Protein AF-A0A2K6G6T8-F1 (afdb_monomer)

InterPro domains:
  IPR008485 JNK1/MAPK8-associated membrane protein [PF05571] (9-82)
  IPR008485 JNK1/MAPK8-associated membrane protein [PF05571] (84-169)
  IPR008485 JNK1/MAPK8-associated membrane protein [PTHR12740] (2-83)

Structure (mmCIF, N/CA/C/O backbone):
data_AF-A0A2K6G6T8-F1
#
_entry.id   AF-A0A2K6G6T8-F1
#
loop_
_atom_site.group_PDB
_atom_site.id
_atom_site.type_symbol
_atom_site.label_atom_id
_atom_site.label_alt_id
_atom_site.label_comp_id
_atom_site.label_asym_id
_atom_site.label_entity_id
_atom_site.label_seq_id
_atom_site.pdbx_PDB_ins_code
_atom_site.Cartn_x
_atom_site.Cartn_y
_atom_site.Cartn_z
_atom_site.occupancy
_atom_site.B_iso_or_equiv
_atom_site.auth_seq_id
_atom_site.auth_comp_id
_atom_site.auth_asym_id
_atom_site.auth_atom_id
_atom_site.pdbx_PDB_model_num
ATOM 1 N N . MET A 1 1 ? 37.789 2.859 -40.539 1.00 33.66 1 MET A N 1
ATOM 2 C CA . MET A 1 1 ? 36.516 2.139 -40.333 1.00 33.66 1 MET A CA 1
ATOM 3 C C . MET A 1 1 ? 35.978 2.606 -38.992 1.00 33.66 1 MET A C 1
ATOM 5 O O . MET A 1 1 ? 36.552 2.241 -37.977 1.00 33.66 1 MET A O 1
ATOM 9 N N . ALA A 1 2 ? 35.021 3.536 -38.986 1.00 34.34 2 ALA A N 1
ATOM 10 C CA . ALA A 1 2 ? 34.430 4.033 -37.748 1.00 34.34 2 ALA A CA 1
ATOM 11 C C . ALA A 1 2 ? 33.420 2.991 -37.259 1.00 34.34 2 ALA A C 1
ATOM 13 O O . ALA A 1 2 ? 32.448 2.704 -37.953 1.00 34.34 2 ALA A O 1
ATOM 14 N N . VAL A 1 3 ? 33.701 2.372 -36.114 1.00 40.38 3 VAL A N 1
ATOM 15 C CA . VAL A 1 3 ? 32.717 1.564 -35.394 1.00 40.38 3 VAL A CA 1
ATOM 16 C C . VAL A 1 3 ? 31.776 2.562 -34.728 1.00 40.38 3 VAL A C 1
ATOM 18 O O . VAL A 1 3 ? 32.179 3.253 -33.796 1.00 40.38 3 VAL A O 1
ATOM 21 N N . ASP A 1 4 ? 30.563 2.693 -35.262 1.00 40.81 4 ASP A N 1
ATOM 22 C CA . ASP A 1 4 ? 29.497 3.489 -34.657 1.00 40.81 4 ASP A CA 1
ATOM 23 C C . ASP A 1 4 ? 29.054 2.789 -33.366 1.00 40.81 4 ASP A C 1
ATOM 25 O O . ASP A 1 4 ? 28.285 1.827 -33.376 1.00 40.81 4 ASP A O 1
ATOM 29 N N . ILE A 1 5 ? 29.626 3.208 -32.237 1.00 51.16 5 ILE A N 1
ATOM 30 C CA . ILE A 1 5 ? 29.167 2.794 -30.913 1.00 51.16 5 ILE A CA 1
ATOM 31 C C . ILE A 1 5 ? 27.858 3.549 -30.687 1.00 51.16 5 ILE A C 1
ATOM 33 O O . ILE A 1 5 ? 27.8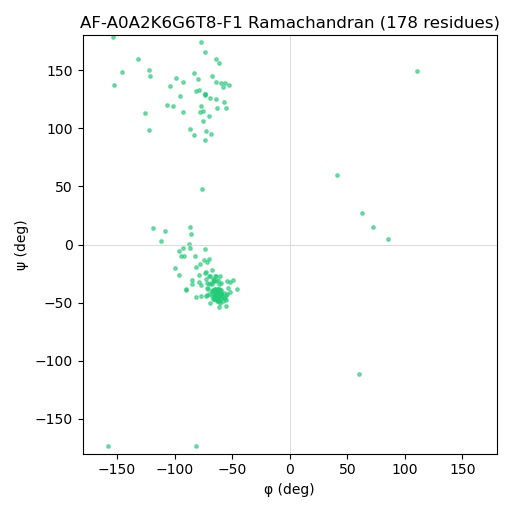75 4.670 -30.183 1.00 51.16 5 ILE A O 1
ATOM 37 N N . GLN A 1 6 ? 26.723 2.966 -31.086 1.00 56.84 6 GLN A N 1
ATOM 38 C CA . GLN A 1 6 ? 25.421 3.520 -30.720 1.00 56.84 6 GLN A CA 1
ATOM 39 C C . GLN A 1 6 ? 25.369 3.640 -29.189 1.00 56.84 6 GLN A C 1
ATOM 41 O O . GLN A 1 6 ? 25.455 2.615 -28.504 1.00 56.84 6 GLN A O 1
ATOM 46 N N . PRO A 1 7 ? 25.231 4.851 -28.621 1.00 61.88 7 PRO A N 1
ATOM 47 C CA . PRO A 1 7 ? 25.166 5.008 -27.180 1.00 61.88 7 PRO A CA 1
ATOM 48 C C . PRO A 1 7 ? 23.908 4.293 -26.681 1.00 61.88 7 PRO A C 1
ATOM 50 O O . PRO A 1 7 ? 22.784 4.617 -27.074 1.00 61.88 7 PRO A O 1
ATOM 53 N N . ALA A 1 8 ? 24.098 3.266 -25.852 1.00 69.50 8 ALA A N 1
ATOM 54 C CA . ALA A 1 8 ? 23.003 2.616 -25.150 1.00 69.50 8 ALA A CA 1
ATOM 55 C C . ALA A 1 8 ? 22.266 3.671 -24.310 1.00 69.50 8 ALA A C 1
ATOM 57 O O . ALA A 1 8 ? 22.908 4.495 -23.655 1.00 69.50 8 ALA A O 1
ATOM 58 N N . CYS A 1 9 ? 20.929 3.671 -24.336 1.00 79.19 9 CYS A N 1
ATOM 59 C CA . CYS A 1 9 ? 20.155 4.650 -23.576 1.00 79.19 9 CYS A CA 1
ATOM 60 C C . CYS A 1 9 ? 20.518 4.561 -22.085 1.00 79.19 9 CYS A C 1
ATOM 62 O O . CYS A 1 9 ? 20.407 3.499 -21.464 1.00 79.19 9 CYS A O 1
ATOM 64 N N . LEU A 1 10 ? 20.958 5.688 -21.524 1.00 78.56 10 LEU A N 1
ATOM 65 C CA . LEU A 1 10 ? 21.284 5.823 -20.108 1.00 78.56 10 LEU A CA 1
ATOM 66 C C . LEU A 1 10 ? 19.986 5.858 -19.294 1.00 78.56 10 LEU A C 1
ATOM 68 O O . LEU A 1 10 ? 19.072 6.628 -19.587 1.00 78.56 10 LEU A O 1
ATOM 72 N N . GLY A 1 11 ? 19.914 5.016 -18.264 1.00 72.38 11 GLY A N 1
ATOM 73 C CA . GLY A 1 11 ? 18.745 4.879 -17.395 1.00 72.38 11 GLY A CA 1
ATOM 74 C C . GLY A 1 11 ? 18.011 3.549 -17.567 1.00 72.38 11 GLY A C 1
ATOM 75 O O . GLY A 1 11 ? 18.005 2.935 -18.635 1.00 72.38 11 GLY A O 1
ATOM 76 N N . LEU A 1 12 ? 17.398 3.073 -16.482 1.00 70.50 12 LEU A N 1
ATOM 77 C CA . LEU A 1 12 ? 16.638 1.818 -16.486 1.00 70.50 12 LEU A CA 1
ATOM 78 C C . LEU A 1 12 ? 15.301 1.920 -1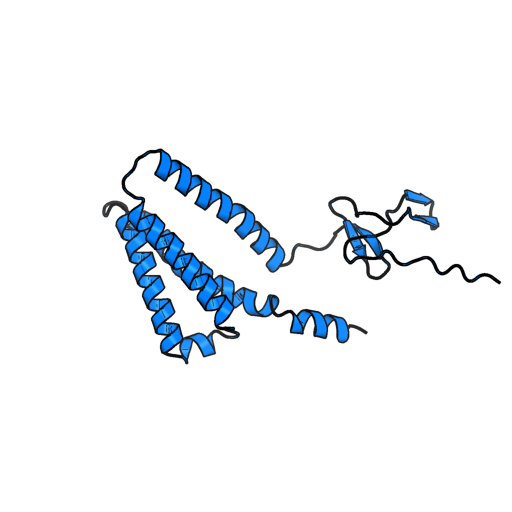7.229 1.00 70.50 12 LEU A C 1
ATOM 80 O O . LEU A 1 12 ? 14.822 0.905 -17.710 1.00 70.50 12 LEU A O 1
ATOM 84 N N . TYR A 1 13 ? 14.740 3.124 -17.361 1.00 77.19 13 TYR A N 1
ATOM 85 C CA . TYR A 1 13 ? 13.383 3.340 -17.882 1.00 77.19 13 TYR A CA 1
ATOM 86 C C . TYR A 1 13 ? 13.340 4.036 -19.252 1.00 77.19 13 TYR A C 1
ATOM 88 O O . TYR A 1 13 ? 12.260 4.330 -19.764 1.00 77.19 13 TYR A O 1
ATOM 96 N N . CYS A 1 14 ? 14.505 4.313 -19.842 1.00 85.44 14 CYS A N 1
ATOM 97 C CA . CYS A 1 14 ? 14.625 4.981 -21.134 1.00 85.44 14 CYS A CA 1
ATOM 98 C C . CYS A 1 14 ? 14.980 3.971 -22.225 1.00 85.44 14 CYS A C 1
ATOM 100 O O . CYS A 1 14 ? 15.862 3.129 -22.040 1.00 85.44 14 CYS A O 1
ATOM 102 N N . GLY A 1 15 ? 14.327 4.086 -23.376 1.00 89.56 15 GLY A N 1
ATOM 103 C CA . GLY A 1 15 ? 14.567 3.223 -24.522 1.00 89.56 15 GLY A CA 1
ATOM 104 C C . GLY A 1 15 ? 14.233 3.891 -25.845 1.00 89.56 15 GLY A C 1
ATOM 105 O O . GLY A 1 15 ? 13.798 5.040 -25.893 1.00 89.56 15 GLY A O 1
ATOM 106 N N . LYS A 1 16 ? 14.461 3.159 -26.931 1.00 90.31 16 LYS A N 1
ATOM 107 C CA . LYS A 1 16 ? 14.159 3.600 -28.292 1.00 90.31 16 LYS A CA 1
ATOM 108 C C . LYS A 1 16 ? 12.796 3.068 -28.717 1.00 90.31 16 LYS A C 1
ATOM 110 O O . LYS A 1 16 ? 12.536 1.865 -28.624 1.00 90.31 16 LYS A O 1
ATOM 115 N N . THR A 1 17 ? 11.933 3.959 -29.188 1.00 89.12 17 THR A N 1
ATOM 116 C CA . THR A 1 17 ? 10.604 3.614 -29.704 1.00 89.12 17 THR A CA 1
ATOM 117 C C . THR A 1 17 ? 10.686 3.157 -31.159 1.00 89.12 17 THR A C 1
ATOM 119 O O . THR A 1 17 ? 11.529 3.624 -31.924 1.00 89.12 17 THR A O 1
ATOM 122 N N . LEU A 1 18 ? 9.814 2.232 -31.558 1.00 86.88 18 LEU A N 1
ATOM 123 C CA . LEU A 1 18 ? 9.694 1.791 -32.947 1.00 86.88 18 LEU A CA 1
ATOM 124 C C . LEU A 1 18 ? 8.967 2.877 -33.763 1.00 86.88 18 LEU A C 1
ATOM 126 O O . LEU A 1 18 ? 7.795 3.147 -33.507 1.00 86.88 18 LEU A O 1
ATOM 130 N N . LEU A 1 19 ? 9.648 3.496 -34.732 1.00 84.94 19 LEU A N 1
ATOM 131 C CA . LEU A 1 19 ? 9.071 4.534 -35.598 1.00 84.94 19 LEU A CA 1
ATOM 132 C C . LEU A 1 19 ? 8.432 3.950 -36.858 1.00 84.94 19 LEU A C 1
ATOM 134 O O . LEU A 1 19 ? 7.391 4.426 -37.305 1.00 84.94 19 LEU A O 1
ATOM 138 N N . PHE A 1 20 ? 9.057 2.933 -37.450 1.00 82.31 20 PHE A N 1
ATOM 139 C CA . PHE A 1 20 ? 8.590 2.361 -38.707 1.00 82.31 20 PHE A CA 1
ATOM 140 C C . PHE A 1 20 ? 8.986 0.892 -38.827 1.00 82.31 20 PHE A C 1
ATOM 142 O O . PHE A 1 20 ? 10.120 0.522 -38.522 1.00 82.31 20 PHE A O 1
ATOM 149 N N . LYS A 1 21 ? 8.053 0.063 -39.303 1.00 85.00 21 LYS A N 1
ATOM 150 C CA . LYS A 1 21 ? 8.274 -1.354 -39.598 1.00 85.00 21 LYS A CA 1
ATOM 151 C C . LYS A 1 21 ? 7.866 -1.632 -41.035 1.00 85.00 21 LYS A C 1
ATOM 153 O O . LYS A 1 21 ? 6.684 -1.564 -41.361 1.00 85.00 21 LYS A O 1
ATOM 158 N N . ASN A 1 22 ? 8.837 -1.960 -41.880 1.00 86.06 22 ASN A N 1
ATOM 159 C CA . ASN A 1 22 ? 8.587 -2.386 -43.254 1.00 86.06 22 ASN A CA 1
ATOM 160 C C . ASN A 1 22 ? 9.179 -3.776 -43.471 1.00 86.06 22 ASN A C 1
ATOM 162 O O . ASN A 1 22 ? 10.387 -3.927 -43.655 1.00 86.06 22 ASN A O 1
ATOM 166 N N . GLY A 1 23 ? 8.327 -4.799 -43.382 1.00 81.88 23 GLY A N 1
ATOM 167 C CA . GLY A 1 23 ? 8.756 -6.196 -43.423 1.00 81.88 23 GLY A CA 1
ATOM 168 C C . GLY A 1 23 ? 9.716 -6.524 -42.275 1.00 81.88 23 GLY A C 1
ATOM 169 O O . GLY A 1 23 ? 9.304 -6.548 -41.114 1.00 81.88 23 GLY A O 1
ATOM 170 N N . SER A 1 24 ? 10.986 -6.773 -42.612 1.00 75.44 24 SER A N 1
ATOM 171 C CA . SER A 1 24 ? 12.075 -7.085 -41.674 1.00 75.44 24 SER A CA 1
ATOM 172 C C . SER A 1 24 ? 12.872 -5.866 -41.197 1.00 75.44 24 SER A C 1
ATOM 174 O O . SER A 1 24 ? 13.702 -6.006 -40.303 1.00 75.44 24 SER A O 1
ATOM 176 N N . THR A 1 25 ? 12.668 -4.687 -41.791 1.00 79.31 25 THR A N 1
ATOM 177 C CA . THR A 1 25 ? 13.423 -3.481 -41.429 1.00 79.31 25 THR A CA 1
ATOM 178 C C . THR A 1 25 ? 12.659 -2.696 -40.370 1.00 79.31 25 THR A C 1
ATOM 180 O O . THR A 1 25 ? 11.577 -2.166 -40.636 1.00 79.31 25 THR A O 1
ATOM 183 N N . GLU A 1 26 ? 13.234 -2.620 -39.172 1.00 82.69 26 GLU A N 1
ATOM 184 C CA . GLU A 1 26 ? 12.710 -1.862 -38.037 1.00 82.69 26 GLU A CA 1
ATOM 185 C C . GLU A 1 26 ? 13.559 -0.603 -37.823 1.00 82.69 26 GLU A C 1
ATOM 187 O O . GLU A 1 26 ? 14.769 -0.682 -37.608 1.00 82.69 26 GLU A O 1
ATOM 192 N N . ILE A 1 27 ? 12.927 0.569 -37.908 1.00 85.31 27 ILE A N 1
ATOM 193 C CA . ILE A 1 27 ? 13.570 1.863 -37.665 1.00 85.31 27 ILE A CA 1
ATOM 194 C C . ILE A 1 27 ? 13.182 2.324 -36.266 1.00 85.31 27 ILE A C 1
ATOM 196 O O . ILE A 1 27 ? 12.002 2.533 -35.970 1.00 85.31 27 ILE A O 1
ATOM 200 N N . TYR A 1 28 ? 14.192 2.491 -35.421 1.00 86.06 28 TYR A N 1
ATOM 201 C CA . TYR A 1 28 ? 14.057 2.941 -34.042 1.00 86.06 28 TYR A CA 1
ATOM 202 C C . TYR A 1 28 ? 14.367 4.435 -33.932 1.00 86.06 28 TYR A C 1
ATOM 204 O O . TYR A 1 28 ? 15.243 4.943 -34.630 1.00 86.06 28 TYR A O 1
ATOM 212 N N . GLY A 1 29 ? 13.639 5.129 -33.061 1.00 85.62 29 GLY A N 1
ATOM 213 C CA . GLY A 1 29 ? 13.843 6.543 -32.773 1.00 85.62 29 GLY A CA 1
ATOM 214 C C . GLY A 1 29 ? 14.974 6.815 -31.782 1.00 85.62 29 GLY A C 1
ATOM 215 O O . GLY A 1 29 ? 15.703 5.917 -31.352 1.00 85.62 29 GLY A O 1
ATOM 216 N N . GLU A 1 30 ? 15.081 8.084 -31.402 1.00 87.81 30 GLU A N 1
ATOM 217 C CA . GLU A 1 30 ? 15.993 8.556 -30.361 1.00 87.81 30 GLU A CA 1
ATOM 218 C C . GLU A 1 30 ? 15.647 7.970 -28.980 1.00 87.81 30 GLU A C 1
ATOM 220 O O . GLU A 1 30 ? 14.524 7.525 -28.726 1.00 87.81 30 GLU A O 1
ATOM 225 N N . CYS A 1 31 ? 16.623 7.978 -28.068 1.00 86.81 31 CYS A N 1
ATOM 226 C CA . CYS A 1 31 ? 16.406 7.551 -26.686 1.00 86.81 31 CYS A CA 1
ATOM 227 C C . CYS A 1 31 ? 15.402 8.475 -25.980 1.00 86.81 31 CYS A C 1
ATOM 229 O O . CYS A 1 31 ? 15.614 9.683 -25.885 1.00 86.81 31 CYS A O 1
ATOM 231 N N . GLY A 1 32 ? 14.344 7.895 -25.417 1.00 87.00 32 GLY A N 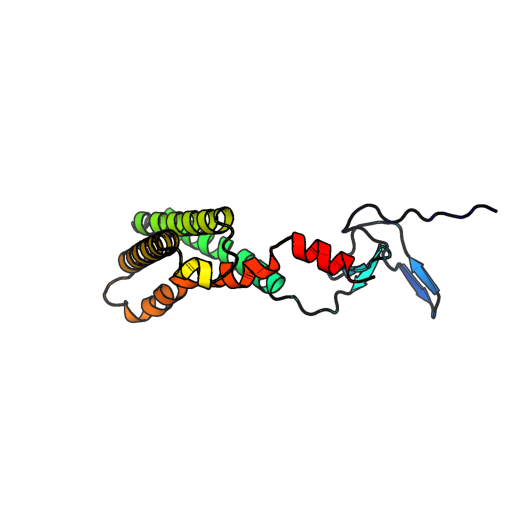1
ATOM 232 C CA . GLY A 1 32 ? 13.315 8.631 -24.692 1.00 87.00 32 GLY A CA 1
ATOM 233 C C . GLY A 1 32 ? 12.542 7.755 -23.712 1.00 87.00 32 GLY A C 1
ATOM 234 O O . GLY A 1 32 ? 12.877 6.594 -23.473 1.00 87.00 32 GLY A O 1
ATOM 235 N N . VAL A 1 33 ? 11.498 8.327 -23.116 1.00 88.38 33 VAL A N 1
ATOM 236 C CA . VAL A 1 33 ? 10.583 7.587 -22.239 1.00 88.38 33 VAL A CA 1
ATOM 237 C C . VAL A 1 33 ? 9.705 6.678 -23.102 1.00 88.38 33 VAL A C 1
ATOM 239 O O . VAL A 1 33 ? 9.093 7.148 -24.063 1.00 88.38 33 VAL A O 1
ATOM 242 N N . CYS A 1 34 ? 9.623 5.387 -22.764 1.00 87.94 34 CYS A N 1
ATOM 243 C CA . CYS A 1 34 ? 8.702 4.486 -23.455 1.00 87.94 34 CYS A CA 1
ATOM 244 C C . CYS A 1 34 ? 7.244 4.919 -23.205 1.00 87.94 34 CYS A C 1
ATOM 246 O O . CYS A 1 34 ? 6.895 5.303 -22.083 1.00 87.94 34 CYS A O 1
ATOM 248 N N . PRO A 1 35 ? 6.367 4.862 -24.223 1.00 88.75 35 PRO A N 1
ATOM 249 C CA . PRO A 1 35 ? 4.959 5.194 -24.049 1.00 88.75 35 PRO A CA 1
ATOM 250 C C . PRO A 1 35 ? 4.299 4.241 -23.045 1.00 88.75 35 PRO A C 1
ATOM 252 O O . PRO A 1 35 ? 4.750 3.112 -22.838 1.00 88.75 35 PRO A O 1
ATOM 255 N N . ARG A 1 36 ? 3.202 4.686 -22.418 1.00 85.94 36 ARG A N 1
ATOM 256 C CA . ARG A 1 36 ? 2.451 3.841 -21.477 1.00 85.94 36 ARG A CA 1
ATOM 257 C C . ARG A 1 36 ? 2.083 2.502 -22.123 1.00 85.94 36 ARG A C 1
ATOM 259 O O . ARG A 1 36 ? 1.641 2.465 -23.267 1.00 85.94 36 ARG A O 1
ATOM 266 N N . GLY A 1 37 ? 2.245 1.419 -21.362 1.00 84.75 37 GLY A N 1
ATOM 267 C CA . GLY A 1 37 ? 2.027 0.050 -21.843 1.00 84.75 37 GLY A CA 1
ATOM 268 C C . GLY A 1 37 ? 3.234 -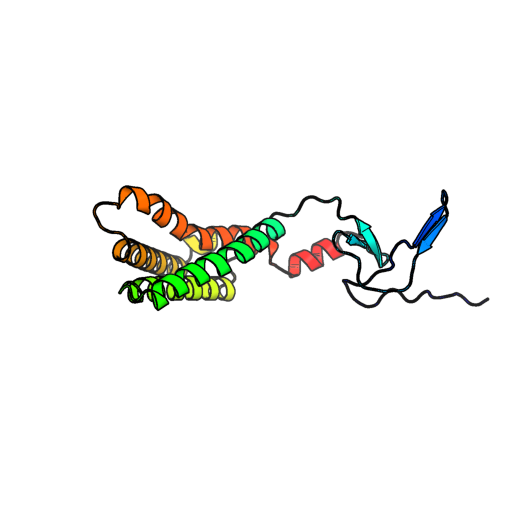0.573 -22.549 1.00 84.75 37 GLY A C 1
ATOM 269 O O . GLY A 1 37 ? 3.124 -1.690 -23.051 1.00 84.75 37 GLY A O 1
ATOM 270 N N . GLN A 1 38 ? 4.379 0.117 -22.585 1.00 88.44 38 GLN A N 1
ATOM 271 C CA . GLN A 1 38 ? 5.647 -0.427 -23.063 1.00 88.44 38 GLN A CA 1
ATOM 272 C C . GLN A 1 38 ? 6.735 -0.335 -21.990 1.00 88.44 38 GLN A C 1
ATOM 274 O O . GLN A 1 38 ? 6.752 0.590 -21.179 1.00 88.44 38 GLN A O 1
ATOM 279 N N . ARG A 1 39 ? 7.672 -1.283 -22.022 1.00 85.00 39 ARG A N 1
ATOM 280 C CA . ARG A 1 39 ? 8.862 -1.324 -21.163 1.00 85.00 39 ARG A CA 1
ATOM 281 C C . ARG A 1 39 ? 10.115 -1.595 -21.988 1.00 85.00 39 ARG A C 1
ATOM 283 O O . ARG A 1 39 ? 10.033 -2.103 -23.105 1.00 85.00 39 ARG A O 1
ATOM 290 N N . THR A 1 40 ? 11.278 -1.257 -21.443 1.00 87.31 40 THR A N 1
ATOM 291 C CA . THR A 1 40 ? 12.563 -1.457 -22.121 1.00 87.31 40 THR A CA 1
ATOM 292 C C . THR A 1 40 ? 13.048 -2.896 -21.978 1.00 87.31 40 THR A C 1
ATOM 294 O O . THR A 1 40 ? 13.102 -3.406 -20.862 1.00 87.31 40 THR A O 1
ATOM 297 N N . ASN A 1 41 ? 13.471 -3.524 -23.073 1.00 84.62 41 ASN A N 1
ATOM 298 C CA . ASN A 1 41 ? 14.212 -4.792 -23.029 1.00 84.62 41 ASN A CA 1
ATOM 299 C C . ASN A 1 41 ? 15.694 -4.558 -22.628 1.00 84.62 41 ASN A C 1
ATOM 301 O O . ASN A 1 41 ? 16.148 -3.412 -22.564 1.00 84.62 41 ASN A O 1
ATOM 305 N N . ALA A 1 42 ? 16.481 -5.620 -22.419 1.00 82.62 42 ALA A N 1
ATOM 306 C CA . ALA A 1 42 ? 17.921 -5.581 -22.136 1.00 82.62 42 ALA A CA 1
ATOM 307 C C . ALA A 1 42 ? 18.712 -4.740 -23.158 1.00 82.62 42 ALA A C 1
ATOM 309 O O . ALA A 1 42 ? 19.669 -4.056 -22.805 1.00 82.62 42 ALA A O 1
ATOM 310 N N . GLN A 1 43 ? 18.255 -4.713 -24.413 1.00 82.81 43 GLN A N 1
ATOM 311 C CA . GLN A 1 43 ? 18.837 -3.925 -25.507 1.00 82.81 43 GLN A CA 1
ATOM 312 C C . GLN A 1 43 ? 18.314 -2.474 -25.587 1.00 82.81 43 GLN A C 1
ATOM 314 O O . GLN A 1 43 ? 18.603 -1.769 -26.548 1.00 82.81 43 GLN A O 1
ATOM 319 N N . LYS A 1 44 ? 17.546 -2.006 -24.591 1.00 85.75 44 LYS A N 1
ATOM 320 C CA . LYS A 1 44 ? 16.965 -0.649 -24.520 1.00 85.75 44 LYS A CA 1
ATOM 321 C C . LYS A 1 44 ? 15.963 -0.310 -25.633 1.00 85.75 44 LYS A C 1
ATOM 323 O O . LYS A 1 44 ? 15.753 0.861 -25.934 1.00 85.75 44 LYS A O 1
ATOM 328 N N . TYR A 1 45 ? 15.290 -1.304 -26.206 1.00 88.38 45 TYR A N 1
ATOM 329 C CA . TYR A 1 45 ? 14.145 -1.096 -27.103 1.00 88.38 45 TYR A CA 1
ATOM 330 C C . TYR A 1 45 ? 12.828 -1.127 -26.325 1.00 88.38 45 TYR A C 1
ATOM 332 O O . TYR A 1 45 ? 12.675 -1.951 -25.421 1.00 88.38 45 TYR A O 1
ATOM 340 N N . CYS A 1 46 ? 11.886 -0.245 -26.665 1.00 88.69 46 CYS A N 1
ATOM 341 C CA . CYS A 1 46 ? 10.551 -0.246 -26.070 1.00 88.69 46 CYS A CA 1
ATOM 342 C C . CYS A 1 46 ? 9.695 -1.364 -26.684 1.00 88.69 46 CYS A C 1
ATOM 344 O O . CYS A 1 46 ? 9.436 -1.365 -27.886 1.00 88.69 46 CYS A O 1
ATOM 346 N N . GLN A 1 47 ? 9.236 -2.298 -25.853 1.00 88.31 47 GLN A N 1
ATOM 347 C CA . GLN A 1 47 ? 8.391 -3.426 -26.243 1.00 88.31 47 GLN A CA 1
ATOM 348 C C . GLN A 1 47 ? 7.066 -3.384 -25.463 1.00 88.31 47 GLN A C 1
ATOM 350 O O . GLN A 1 47 ? 7.077 -2.988 -24.293 1.00 88.31 47 GLN A O 1
ATOM 355 N N . PRO A 1 48 ? 5.924 -3.787 -26.059 1.00 88.19 48 PRO A N 1
ATOM 356 C CA . PRO A 1 48 ? 4.663 -3.917 -25.332 1.00 88.19 48 PRO A CA 1
ATOM 357 C C . PRO A 1 48 ? 4.781 -4.861 -24.133 1.00 88.19 48 PRO A C 1
ATOM 359 O O . PRO A 1 48 ? 5.381 -5.934 -24.220 1.00 88.19 48 PRO A O 1
ATOM 362 N N . CYS A 1 49 ? 4.162 -4.467 -23.022 1.00 84.81 49 CYS A N 1
ATOM 363 C CA . CYS A 1 49 ? 3.988 -5.329 -21.862 1.00 84.81 49 CYS A CA 1
ATOM 364 C C . CYS A 1 49 ? 2.927 -6.389 -22.187 1.00 84.81 49 CYS A C 1
ATOM 366 O O . CYS A 1 49 ? 1.732 -6.115 -22.124 1.00 84.81 49 CYS A O 1
ATOM 368 N N . THR A 1 50 ? 3.360 -7.588 -22.574 1.00 84.50 50 THR A N 1
ATOM 369 C CA . THR A 1 50 ? 2.479 -8.750 -22.798 1.00 84.50 50 THR A CA 1
ATOM 370 C C . THR A 1 50 ? 2.400 -9.675 -21.586 1.00 84.50 50 THR A C 1
ATOM 372 O O . THR A 1 50 ? 1.653 -10.649 -21.602 1.00 84.50 50 THR A O 1
ATOM 375 N N . GLU A 1 51 ? 3.192 -9.400 -20.554 1.00 80.38 51 GLU A N 1
ATOM 376 C CA . GLU A 1 51 ? 3.213 -10.178 -19.321 1.00 80.38 51 GLU A CA 1
ATOM 377 C C . GLU A 1 51 ? 2.045 -9.793 -18.416 1.00 80.38 51 GLU A C 1
ATOM 379 O O . GLU A 1 51 ? 1.653 -8.627 -18.326 1.00 80.38 51 GLU A O 1
ATOM 384 N N . SER A 1 52 ? 1.480 -10.795 -17.747 1.00 78.62 52 SER A N 1
ATOM 385 C CA . SER A 1 52 ? 0.513 -10.574 -16.679 1.00 78.62 52 SER A CA 1
ATOM 386 C C . SER A 1 52 ? 1.200 -9.909 -15.481 1.00 78.62 52 SER A C 1
ATOM 388 O O . SER A 1 52 ? 2.342 -10.269 -15.196 1.00 78.62 52 SER A O 1
ATOM 390 N N . PRO A 1 53 ? 0.517 -9.009 -14.748 1.00 78.94 53 PRO A N 1
ATOM 391 C CA . PRO A 1 53 ? 1.097 -8.372 -13.572 1.00 78.94 53 PRO A CA 1
ATOM 392 C C . PRO A 1 53 ? 1.485 -9.419 -12.532 1.00 78.94 53 PRO A C 1
ATOM 394 O O . PRO A 1 53 ? 0.728 -10.367 -12.284 1.00 78.94 53 PRO A O 1
ATOM 397 N N . GLU A 1 54 ? 2.643 -9.232 -11.913 1.00 78.12 54 GLU A N 1
ATOM 398 C CA . GLU A 1 54 ? 3.101 -10.109 -10.845 1.00 78.12 54 GLU A CA 1
ATOM 399 C C . GLU A 1 54 ? 2.300 -9.856 -9.559 1.00 78.12 54 GLU A C 1
ATOM 401 O O . GLU A 1 54 ? 1.598 -8.851 -9.413 1.00 78.12 54 GLU A O 1
ATOM 406 N N . LEU A 1 55 ? 2.395 -10.768 -8.584 1.00 75.38 55 LEU A N 1
ATOM 407 C CA . LEU A 1 55 ? 1.705 -10.626 -7.295 1.00 75.38 55 LEU A CA 1
ATOM 408 C C . LEU A 1 55 ? 2.023 -9.280 -6.619 1.00 75.38 55 LEU A C 1
ATOM 410 O O . LEU A 1 55 ? 1.137 -8.669 -6.022 1.00 75.38 55 LEU A O 1
ATOM 414 N N . TYR A 1 56 ? 3.270 -8.815 -6.738 1.00 69.94 56 TYR A N 1
ATOM 415 C CA . TYR A 1 56 ? 3.717 -7.531 -6.203 1.00 69.94 56 TYR A CA 1
ATOM 416 C C . TYR A 1 56 ? 3.017 -6.339 -6.873 1.00 69.94 56 TYR A C 1
ATOM 418 O O . TYR A 1 56 ? 2.582 -5.416 -6.184 1.00 69.94 56 TYR A O 1
ATOM 426 N N . ASP A 1 57 ? 2.840 -6.382 -8.195 1.00 72.75 57 ASP A N 1
ATOM 427 C CA . ASP A 1 57 ? 2.187 -5.313 -8.952 1.00 72.75 57 ASP A CA 1
ATOM 428 C C . ASP A 1 57 ? 0.714 -5.179 -8.565 1.00 72.75 57 ASP A C 1
ATOM 430 O O . ASP A 1 57 ? 0.232 -4.080 -8.283 1.00 72.75 57 ASP A O 1
ATOM 434 N N . TRP A 1 58 ? 0.004 -6.311 -8.498 1.00 79.06 58 TRP A N 1
ATOM 435 C CA . TRP A 1 58 ? -1.401 -6.377 -8.075 1.00 79.06 58 TRP A CA 1
ATOM 436 C C . TRP A 1 58 ? -1.623 -5.760 -6.712 1.00 79.06 58 TRP A C 1
ATOM 438 O O . TRP A 1 58 ? -2.581 -5.032 -6.446 1.00 79.06 58 TRP A O 1
ATOM 448 N N . LEU A 1 59 ? -0.704 -6.083 -5.836 1.00 74.88 59 LEU A N 1
ATOM 449 C CA . LEU A 1 59 ? -0.737 -5.672 -4.474 1.00 74.88 59 LEU A CA 1
ATOM 450 C C . LEU A 1 59 ? -0.414 -4.191 -4.288 1.00 74.88 59 LEU A C 1
ATOM 452 O O . LEU A 1 59 ? -1.083 -3.511 -3.512 1.00 74.88 59 LEU A O 1
ATOM 456 N N . TYR A 1 60 ? 0.612 -3.698 -4.979 1.00 73.38 60 TYR A N 1
ATOM 457 C CA . TYR A 1 60 ? 0.936 -2.281 -5.001 1.00 73.38 60 TYR A CA 1
ATOM 458 C C . TYR A 1 60 ? -0.266 -1.476 -5.505 1.00 73.38 60 TYR A C 1
ATOM 460 O O . TYR A 1 60 ? -0.631 -0.467 -4.900 1.00 73.38 60 TYR A O 1
ATOM 468 N N . LEU A 1 61 ? -0.944 -1.971 -6.547 1.00 76.88 61 LEU A N 1
ATOM 469 C CA . LEU A 1 61 ? -2.210 -1.415 -7.022 1.00 76.88 61 LEU A CA 1
ATOM 470 C C . LEU A 1 61 ? -3.275 -1.397 -5.920 1.00 76.88 61 LEU A C 1
ATOM 472 O O . LEU A 1 61 ? -3.928 -0.374 -5.711 1.00 76.88 61 LEU A O 1
ATOM 476 N N . GLY A 1 62 ? -3.423 -2.505 -5.190 1.00 78.81 62 GLY A N 1
ATOM 477 C CA . GLY A 1 62 ? -4.331 -2.606 -4.051 1.00 78.81 62 GLY A CA 1
ATOM 478 C C . GLY A 1 62 ? -4.027 -1.565 -2.973 1.00 78.81 62 GLY A C 1
ATOM 479 O O . GLY A 1 62 ? -4.919 -0.837 -2.549 1.00 78.81 62 GLY A O 1
ATOM 480 N N . PHE A 1 63 ? -2.764 -1.423 -2.574 1.00 77.38 63 PHE A N 1
ATOM 481 C CA . PHE A 1 63 ? -2.337 -0.424 -1.594 1.00 77.38 63 PHE A CA 1
ATOM 482 C C . PHE A 1 63 ? -2.598 1.011 -2.073 1.00 77.38 63 PHE A C 1
ATOM 484 O O . PHE A 1 63 ? -3.154 1.819 -1.328 1.00 77.38 63 PHE A O 1
ATOM 491 N N . MET A 1 64 ? -2.254 1.312 -3.328 1.00 71.31 64 MET A N 1
ATOM 492 C CA . MET A 1 64 ? -2.454 2.632 -3.931 1.00 71.31 64 MET A CA 1
ATOM 493 C C . MET A 1 64 ? -3.928 3.012 -4.065 1.00 71.31 64 MET A C 1
ATOM 495 O O . MET A 1 64 ? -4.245 4.197 -4.028 1.00 71.31 64 MET A O 1
ATOM 499 N N . ALA A 1 65 ? -4.835 2.040 -4.181 1.00 74.56 65 ALA A N 1
ATOM 500 C CA . ALA A 1 65 ? -6.273 2.287 -4.142 1.00 74.56 65 ALA A CA 1
ATOM 501 C C . ALA A 1 65 ? -6.795 2.428 -2.701 1.00 74.56 65 ALA A C 1
ATOM 503 O O . ALA A 1 65 ? -7.553 3.351 -2.396 1.00 74.56 65 ALA A O 1
ATOM 504 N N . MET A 1 66 ? -6.372 1.538 -1.800 1.00 72.81 66 MET A N 1
ATOM 505 C CA . MET A 1 66 ? -6.891 1.460 -0.432 1.00 72.81 66 MET A CA 1
ATOM 506 C C . MET A 1 66 ? -6.434 2.621 0.453 1.00 72.81 66 MET A C 1
ATOM 508 O O . MET A 1 66 ? -7.228 3.121 1.249 1.00 72.81 66 MET A O 1
ATOM 512 N N . LEU A 1 67 ? -5.191 3.090 0.317 1.00 75.38 67 LEU A N 1
ATOM 513 C CA . LEU A 1 67 ? -4.661 4.167 1.155 1.00 75.38 67 LEU A CA 1
ATOM 514 C C . LEU A 1 67 ? -5.425 5.491 0.963 1.00 75.38 67 LEU A C 1
ATOM 516 O O . LEU A 1 67 ? -5.865 6.060 1.966 1.00 75.38 67 LEU A O 1
ATOM 520 N N . PRO A 1 68 ? -5.677 5.972 -0.271 1.00 66.75 68 PRO A N 1
ATOM 521 C CA . PRO A 1 68 ? -6.517 7.142 -0.491 1.00 66.75 68 PRO A CA 1
ATOM 522 C C . PRO A 1 68 ? -7.955 6.943 -0.020 1.00 66.75 68 PRO A C 1
ATOM 524 O O . PRO A 1 68 ? -8.516 7.881 0.531 1.00 66.75 68 PRO A O 1
ATOM 527 N N . LEU A 1 69 ? -8.547 5.757 -0.199 1.00 69.50 69 LEU A N 1
ATOM 528 C CA . LEU A 1 69 ? -9.914 5.461 0.252 1.00 69.50 69 LEU A CA 1
ATOM 529 C C . LEU A 1 69 ? -10.048 5.578 1.776 1.00 69.50 69 LEU A C 1
ATOM 531 O O . LEU A 1 69 ? -10.936 6.273 2.265 1.00 69.50 69 LEU A O 1
ATOM 535 N N . VAL A 1 70 ? -9.129 4.958 2.519 1.00 72.19 70 VAL A N 1
ATOM 536 C CA . VAL A 1 70 ? -9.072 5.017 3.988 1.00 72.19 70 VAL A CA 1
ATOM 537 C C . VAL A 1 70 ? -8.827 6.451 4.462 1.00 72.19 70 VAL A C 1
ATOM 539 O O . VAL A 1 70 ? -9.487 6.937 5.379 1.00 72.19 70 VAL A O 1
ATOM 542 N N . LEU A 1 71 ? -7.928 7.172 3.791 1.00 69.62 71 LEU A N 1
ATOM 543 C CA . LEU A 1 71 ? -7.625 8.562 4.109 1.00 69.62 71 LEU A CA 1
ATOM 544 C C . LEU A 1 71 ? -8.805 9.507 3.813 1.00 69.62 71 LEU A C 1
ATOM 546 O O . LEU A 1 71 ? -9.095 10.399 4.606 1.00 69.62 71 LEU A O 1
ATOM 550 N N . HIS A 1 72 ? -9.516 9.314 2.702 1.00 67.81 72 HIS A N 1
ATOM 551 C CA . HIS A 1 72 ? -10.712 10.095 2.384 1.00 67.81 72 HIS A CA 1
ATOM 552 C C . HIS A 1 72 ? -11.827 9.814 3.383 1.00 67.81 72 HIS A C 1
ATOM 554 O O . HIS A 1 72 ? -12.442 10.756 3.874 1.00 67.81 72 HIS A O 1
ATOM 560 N N . TRP A 1 73 ? -12.055 8.544 3.728 1.00 67.38 73 TRP A N 1
ATOM 561 C CA . TRP A 1 73 ? -13.025 8.163 4.752 1.00 67.38 73 TRP A CA 1
ATOM 562 C C . TRP A 1 73 ? -12.724 8.853 6.088 1.00 67.38 73 TRP A C 1
ATOM 564 O O . TRP A 1 73 ? -13.608 9.476 6.676 1.00 67.38 73 TRP A O 1
ATOM 574 N N . PHE A 1 74 ? -11.454 8.846 6.507 1.00 65.00 74 PHE A N 1
ATOM 575 C CA . PHE A 1 74 ? -10.992 9.568 7.692 1.00 65.00 74 PHE A CA 1
ATOM 576 C C . PHE A 1 74 ? -11.323 11.053 7.650 1.00 65.00 74 PHE A C 1
ATOM 578 O O . PHE A 1 74 ? -11.916 11.581 8.590 1.00 65.00 74 PHE A O 1
ATOM 585 N N . PHE A 1 75 ? -10.936 11.737 6.572 1.00 67.81 75 PHE A N 1
ATOM 586 C CA . PHE A 1 75 ? -11.164 13.170 6.459 1.00 67.81 75 PHE A CA 1
ATOM 587 C C . PHE A 1 75 ? -12.657 13.494 6.431 1.00 67.81 75 PHE A C 1
ATOM 589 O O . PHE A 1 75 ? -13.082 14.433 7.098 1.00 67.81 75 PHE A O 1
ATOM 596 N N . ILE A 1 76 ? -13.468 12.698 5.734 1.00 67.31 76 ILE A N 1
ATOM 597 C CA . ILE A 1 76 ? -14.923 12.874 5.693 1.00 67.31 76 ILE A CA 1
ATOM 598 C C . ILE A 1 76 ? -15.517 12.767 7.100 1.00 67.31 76 ILE A C 1
ATOM 600 O O . ILE A 1 76 ? -16.306 13.621 7.496 1.00 67.31 76 ILE A O 1
ATOM 604 N N . GLU A 1 77 ? -15.125 11.770 7.889 1.00 65.50 77 GLU A N 1
ATOM 605 C CA . GLU A 1 77 ? -15.636 11.608 9.253 1.00 65.50 77 GLU A CA 1
ATOM 606 C C . GLU A 1 77 ? -15.116 12.676 10.223 1.00 65.50 77 GLU A C 1
ATOM 608 O O . GLU A 1 77 ? -15.891 13.180 11.044 1.00 65.50 77 GLU A O 1
ATOM 613 N N . TRP A 1 78 ? -13.844 13.067 10.091 1.00 63.34 78 TRP A N 1
ATOM 614 C CA . TRP A 1 78 ? -13.214 14.137 10.866 1.00 63.34 78 TRP A CA 1
ATOM 615 C C . TRP A 1 78 ? -13.914 15.481 10.643 1.00 63.34 78 TRP A C 1
ATOM 617 O O . TRP A 1 78 ? -14.317 16.145 11.600 1.00 63.34 78 TRP A O 1
ATOM 627 N N . TYR A 1 79 ? -14.126 15.859 9.379 1.00 68.31 79 TYR A N 1
ATOM 628 C CA . TYR A 1 79 ? -14.825 17.093 9.019 1.00 68.31 79 TYR A CA 1
ATOM 629 C C . TYR A 1 79 ? -16.338 17.015 9.266 1.00 68.31 79 TYR A C 1
ATOM 631 O O . TYR A 1 79 ? -16.966 18.042 9.509 1.00 68.31 79 TYR A O 1
ATOM 639 N N . SER A 1 80 ? -16.930 15.815 9.280 1.00 68.56 80 SER A N 1
ATOM 640 C CA . SER A 1 80 ? -18.344 15.607 9.621 1.00 68.56 80 SER A CA 1
ATOM 641 C C . SER A 1 80 ? -18.643 15.760 11.125 1.00 68.56 80 SER A C 1
ATOM 643 O O . SER A 1 80 ? -19.811 15.668 11.510 1.00 68.56 80 SER A O 1
ATOM 645 N N . GLY A 1 81 ? -17.639 15.979 11.985 1.00 59.41 81 GLY A N 1
ATOM 646 C CA . GLY A 1 81 ? -17.834 16.317 13.402 1.00 59.41 81 GLY A CA 1
ATOM 647 C C . GLY A 1 81 ? -18.320 15.165 14.293 1.00 59.41 81 GLY A C 1
ATOM 648 O O . GLY A 1 81 ? -18.778 15.399 15.414 1.00 59.41 81 GLY A O 1
ATOM 649 N N . LYS A 1 82 ? -18.234 13.911 13.829 1.00 62.34 82 LYS A N 1
ATOM 650 C CA . LYS A 1 82 ? -18.587 12.734 14.640 1.00 62.34 82 LYS A CA 1
ATOM 651 C C . LYS A 1 82 ? -17.439 12.398 15.603 1.00 62.34 82 LYS A C 1
ATOM 653 O O . LYS A 1 82 ? -16.284 12.310 15.198 1.00 62.34 82 LYS A O 1
ATOM 658 N N . LYS A 1 83 ? -17.736 12.160 16.889 1.00 61.12 83 LYS A N 1
ATOM 659 C CA . LYS A 1 83 ? -16.739 11.862 17.945 1.00 61.12 83 LYS A CA 1
ATOM 660 C C . LYS A 1 83 ? -16.185 10.422 17.900 1.00 61.12 83 LYS A C 1
ATOM 662 O O . LYS A 1 83 ? -16.099 9.768 18.932 1.00 61.12 83 LYS A O 1
ATOM 667 N N . TYR A 1 84 ? -15.779 9.942 16.725 1.00 61.22 84 TYR A N 1
ATOM 668 C CA . TYR A 1 84 ? -15.084 8.653 16.548 1.00 61.22 84 TYR A CA 1
ATOM 669 C C . TYR A 1 84 ? -13.592 8.827 16.203 1.00 61.22 84 TYR A C 1
ATOM 671 O O . TYR A 1 84 ? -12.907 7.872 15.858 1.00 61.22 84 TYR A O 1
ATOM 679 N N . ALA A 1 85 ? -13.056 10.045 16.339 1.00 64.00 85 ALA A N 1
ATOM 680 C CA . ALA A 1 85 ? -11.658 10.352 16.038 1.00 64.00 85 ALA A CA 1
ATOM 681 C C . ALA A 1 85 ? -10.654 9.557 16.890 1.00 64.00 85 ALA A C 1
ATOM 683 O O . ALA A 1 85 ? -9.629 9.115 16.383 1.00 64.00 85 ALA A O 1
ATOM 684 N N . PHE A 1 86 ? -10.944 9.355 18.178 1.00 63.94 86 PHE A N 1
ATOM 685 C CA . PHE A 1 86 ? -10.043 8.656 19.096 1.00 63.94 86 PHE A CA 1
ATOM 686 C C . PHE A 1 86 ? -9.774 7.197 18.688 1.00 63.94 86 PHE A C 1
ATOM 688 O O . PHE A 1 86 ? -8.606 6.854 18.505 1.00 63.94 86 PHE A O 1
ATOM 695 N N . PRO A 1 87 ? -10.791 6.340 18.473 1.00 67.19 87 PRO A N 1
ATOM 696 C CA . PRO A 1 87 ? -10.532 4.966 18.057 1.00 67.19 87 PRO A CA 1
ATOM 697 C C . PRO A 1 87 ? -9.904 4.875 16.666 1.00 67.19 87 PRO A C 1
ATOM 699 O O . PRO A 1 87 ? -9.054 4.018 16.444 1.00 67.19 87 PRO A O 1
ATOM 702 N N . TYR A 1 88 ? -10.211 5.807 15.761 1.00 69.00 88 TYR A N 1
ATOM 703 C CA . TYR A 1 88 ? -9.565 5.858 14.452 1.00 69.00 88 TYR A CA 1
ATOM 704 C C . TYR A 1 88 ? -8.071 6.218 14.533 1.00 69.00 88 TYR A C 1
ATOM 706 O O . TYR A 1 88 ? -7.241 5.570 13.899 1.00 69.00 88 TYR A O 1
ATOM 714 N N . ILE A 1 89 ? -7.698 7.211 15.348 1.00 71.06 89 ILE A N 1
ATOM 715 C CA . ILE A 1 89 ? -6.291 7.573 15.589 1.00 71.06 89 ILE A CA 1
ATOM 716 C C . ILE A 1 89 ? -5.527 6.381 16.176 1.00 71.06 89 ILE A C 1
ATOM 718 O O . ILE A 1 89 ? -4.415 6.091 15.737 1.00 71.06 89 ILE A O 1
ATOM 722 N N . ILE A 1 90 ? -6.135 5.658 17.121 1.00 73.31 90 ILE A N 1
ATOM 723 C CA . ILE A 1 90 ? -5.560 4.438 17.701 1.00 73.31 90 ILE A CA 1
ATOM 724 C C . ILE A 1 90 ? -5.364 3.354 16.631 1.00 73.31 90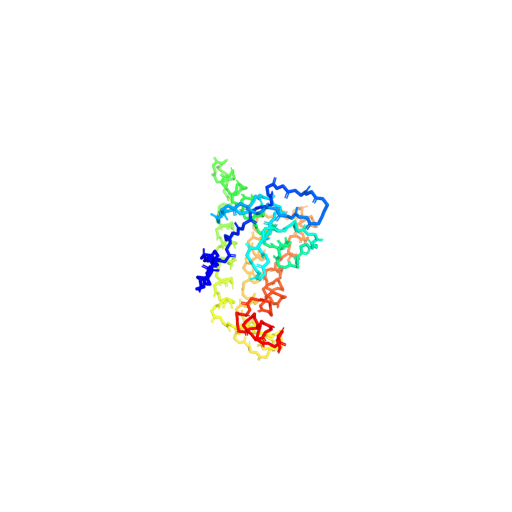 ILE A C 1
ATOM 726 O O . ILE A 1 90 ? -4.298 2.742 16.582 1.00 73.31 90 ILE A O 1
ATOM 730 N N . LEU A 1 91 ? -6.336 3.158 15.735 1.00 71.44 91 LEU A N 1
ATOM 731 C CA . LEU A 1 91 ? -6.218 2.210 14.624 1.00 71.44 91 LEU A CA 1
ATOM 732 C C . LEU A 1 91 ? -5.087 2.590 13.660 1.00 71.44 91 LEU A C 1
ATOM 734 O O . LEU A 1 91 ? -4.259 1.744 13.331 1.00 71.44 91 LEU A O 1
ATOM 738 N N . VAL A 1 92 ? -5.007 3.851 13.233 1.00 73.19 92 VAL A N 1
ATOM 739 C CA . VAL A 1 92 ? -3.964 4.305 12.299 1.00 73.19 92 VAL A CA 1
ATOM 740 C C . VAL A 1 92 ? -2.576 4.219 12.926 1.00 73.19 92 VAL A C 1
ATOM 742 O O . VAL A 1 92 ? -1.661 3.682 12.304 1.00 73.19 92 VAL A O 1
ATOM 745 N N . LEU A 1 93 ? -2.408 4.699 14.161 1.00 72.94 93 LEU A N 1
ATOM 746 C CA . LEU A 1 93 ? -1.125 4.625 14.866 1.00 72.94 93 LEU A CA 1
ATOM 747 C C . LEU A 1 93 ? -0.675 3.176 15.069 1.00 72.94 93 LEU A C 1
ATOM 749 O O . LEU A 1 93 ? 0.508 2.878 14.909 1.00 72.94 93 LEU A O 1
ATOM 753 N N . SER A 1 94 ? -1.612 2.275 15.366 1.00 74.62 94 SER A N 1
ATOM 754 C CA . SER A 1 94 ? -1.354 0.840 15.477 1.00 74.62 94 SER A CA 1
ATOM 755 C C . SER A 1 94 ? -0.880 0.243 14.141 1.00 74.62 94 SER A C 1
ATOM 757 O O . SER A 1 94 ? 0.150 -0.428 14.107 1.00 74.62 94 SER A O 1
ATOM 759 N N . LEU A 1 95 ? -1.530 0.559 13.012 1.00 73.94 95 LEU A N 1
ATOM 760 C CA . LEU A 1 95 ? -1.081 0.092 11.687 1.00 73.94 95 LEU A CA 1
ATOM 761 C C . LEU A 1 95 ? 0.317 0.597 11.334 1.00 73.94 95 LEU A C 1
ATOM 763 O O . LEU A 1 95 ? 1.153 -0.177 10.870 1.00 73.94 95 LEU A O 1
ATOM 767 N N . VAL A 1 96 ? 0.575 1.889 11.554 1.00 75.19 96 VAL A N 1
ATOM 768 C CA . VAL A 1 96 ? 1.872 2.505 11.248 1.00 75.19 96 VAL A CA 1
ATOM 769 C C . VAL A 1 96 ? 2.972 1.887 12.108 1.00 75.19 96 VAL A C 1
ATOM 771 O O . VAL A 1 96 ? 4.022 1.518 11.588 1.00 75.19 96 VAL A O 1
ATOM 774 N N . THR A 1 97 ? 2.724 1.712 13.406 1.00 74.75 97 THR A N 1
ATOM 775 C CA . THR A 1 97 ? 3.700 1.115 14.328 1.00 74.75 97 THR A CA 1
ATOM 776 C C . THR A 1 97 ? 3.988 -0.341 13.964 1.00 74.75 97 THR A C 1
ATOM 778 O O . THR A 1 97 ? 5.149 -0.748 13.965 1.00 74.75 97 THR A O 1
ATOM 781 N N . LEU A 1 98 ? 2.966 -1.112 13.575 1.00 74.81 98 LEU A N 1
ATOM 782 C CA . LEU A 1 98 ? 3.131 -2.486 13.104 1.00 74.81 98 LEU A CA 1
ATOM 783 C C . LEU A 1 98 ? 3.945 -2.552 11.803 1.00 74.81 98 LEU A C 1
ATOM 785 O O . LEU A 1 98 ? 4.854 -3.371 11.696 1.00 74.81 98 LEU A O 1
ATOM 789 N N . ALA A 1 99 ? 3.665 -1.675 10.836 1.00 71.19 99 ALA A N 1
ATOM 790 C CA . ALA A 1 99 ? 4.399 -1.613 9.574 1.00 71.19 99 ALA A CA 1
ATOM 791 C C . ALA A 1 99 ? 5.881 -1.267 9.786 1.00 71.19 99 ALA A C 1
ATOM 793 O O . ALA A 1 99 ? 6.752 -1.974 9.281 1.00 71.19 99 ALA A O 1
ATOM 794 N N . VAL A 1 100 ? 6.167 -0.237 10.592 1.00 73.81 100 VAL A N 1
ATOM 795 C CA . VAL A 1 100 ? 7.538 0.178 10.936 1.00 73.81 100 VAL A CA 1
ATOM 796 C C . VAL A 1 100 ? 8.269 -0.919 11.711 1.00 73.81 100 VAL A C 1
ATOM 798 O O . VAL A 1 100 ? 9.444 -1.190 11.461 1.00 73.81 100 VAL A O 1
ATOM 801 N N . TYR A 1 101 ? 7.582 -1.588 12.641 1.00 75.56 101 TYR A N 1
ATOM 802 C CA . TYR A 1 101 ? 8.160 -2.693 13.399 1.00 75.56 101 TYR A CA 1
ATOM 803 C C . TYR A 1 101 ? 8.542 -3.864 12.495 1.00 75.56 101 TYR A C 1
ATOM 805 O O . TYR A 1 101 ? 9.643 -4.396 12.630 1.00 75.56 101 TYR A O 1
ATOM 813 N N . MET A 1 102 ? 7.659 -4.255 11.571 1.00 69.88 102 MET A N 1
ATOM 814 C CA . MET A 1 102 ? 7.930 -5.338 10.628 1.00 69.88 102 MET A CA 1
ATOM 815 C C . MET A 1 102 ? 9.070 -4.967 9.678 1.00 69.88 102 MET A C 1
ATOM 817 O O . MET A 1 102 ? 9.993 -5.763 9.533 1.00 69.88 102 MET A O 1
ATOM 821 N N . SER A 1 103 ? 9.090 -3.742 9.136 1.00 69.31 103 SER A N 1
ATOM 822 C CA . SER A 1 103 ? 10.182 -3.288 8.264 1.00 69.31 103 SER A CA 1
ATOM 823 C C . SER A 1 103 ? 11.538 -3.242 8.969 1.00 69.31 103 SER A C 1
ATOM 825 O O . SER A 1 103 ? 12.543 -3.584 8.364 1.00 69.31 103 SER A O 1
ATOM 827 N N . ALA A 1 104 ? 11.579 -2.838 10.243 1.00 71.00 104 ALA A N 1
ATOM 828 C CA . ALA A 1 104 ? 12.824 -2.753 11.009 1.00 71.00 104 ALA A CA 1
ATOM 829 C C . ALA A 1 104 ? 13.281 -4.103 11.588 1.00 71.00 104 ALA A C 1
ATOM 831 O O . ALA A 1 104 ? 14.434 -4.245 11.985 1.00 71.00 104 ALA A O 1
ATOM 832 N N . SER A 1 105 ? 12.377 -5.081 11.697 1.00 66.31 105 SER A N 1
ATOM 833 C CA . SER A 1 105 ? 12.658 -6.370 12.338 1.00 66.31 105 SER A CA 1
ATOM 834 C C . SER A 1 105 ? 13.126 -7.459 11.370 1.00 66.31 105 SER A C 1
ATOM 836 O O . SER A 1 105 ? 13.414 -8.552 11.860 1.00 66.31 105 SER A O 1
ATOM 838 N N . GLU A 1 106 ? 13.182 -7.188 10.058 1.00 64.62 106 GLU A N 1
ATOM 839 C CA . GLU A 1 106 ? 13.619 -8.128 9.004 1.00 64.62 106 GLU A CA 1
ATOM 840 C C . GLU A 1 106 ? 13.067 -9.545 9.250 1.00 64.62 106 GLU A C 1
ATOM 842 O O . GLU A 1 106 ? 13.786 -10.501 9.539 1.00 64.62 106 GLU A O 1
ATOM 847 N N . ILE A 1 107 ? 11.737 -9.668 9.294 1.00 64.38 107 ILE A N 1
ATOM 848 C CA . ILE A 1 107 ? 11.086 -10.947 9.601 1.00 64.38 107 ILE A CA 1
ATOM 849 C C . ILE A 1 107 ? 11.024 -1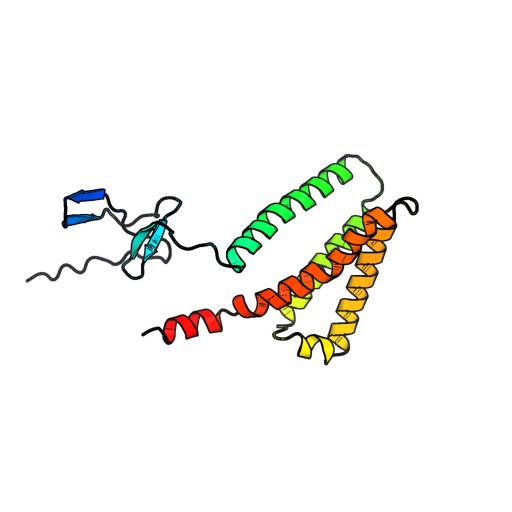1.768 8.312 1.00 64.38 107 ILE A C 1
ATOM 851 O O . ILE A 1 107 ? 10.081 -11.645 7.537 1.00 64.38 107 ILE A O 1
ATOM 855 N N . GLU A 1 108 ? 12.021 -12.623 8.105 1.00 61.84 108 GLU A N 1
ATOM 856 C CA . GLU A 1 108 ? 12.131 -13.452 6.896 1.00 61.84 108 GLU A CA 1
ATOM 857 C C . GLU A 1 108 ? 11.108 -14.603 6.857 1.00 61.84 108 GLU A C 1
ATOM 859 O O . GLU A 1 108 ? 10.704 -15.044 5.784 1.00 61.84 108 GLU A O 1
ATOM 864 N N . ASN A 1 109 ? 10.681 -15.126 8.020 1.00 64.56 109 ASN A N 1
ATOM 865 C CA . ASN A 1 109 ? 9.894 -16.362 8.100 1.00 64.56 109 ASN A CA 1
ATOM 866 C C . ASN A 1 109 ? 8.849 -16.385 9.230 1.00 64.56 109 ASN A C 1
ATOM 868 O O . ASN A 1 109 ? 9.071 -15.896 10.338 1.00 64.56 109 ASN A O 1
ATOM 872 N N . CYS A 1 110 ? 7.734 -17.089 8.983 1.00 64.88 110 CYS A N 1
ATOM 873 C CA . CYS A 1 110 ? 6.630 -17.271 9.940 1.00 64.88 110 CYS A CA 1
ATOM 874 C C . CYS A 1 110 ? 7.079 -18.016 11.210 1.00 64.88 110 CYS A C 1
ATOM 876 O O . CYS A 1 110 ? 6.579 -17.787 12.310 1.00 64.88 110 CYS A O 1
ATOM 878 N N . TYR A 1 111 ? 8.074 -18.893 11.059 1.00 65.31 111 TYR A N 1
ATOM 879 C CA . TYR A 1 111 ? 8.660 -19.643 12.163 1.00 65.31 111 TYR A CA 1
ATOM 880 C C . TYR A 1 111 ? 9.431 -18.733 13.132 1.00 65.31 111 TYR A C 1
ATOM 882 O O . TYR A 1 111 ? 9.287 -18.870 14.343 1.00 65.31 111 TYR A O 1
ATOM 890 N N . ASP A 1 112 ? 10.172 -17.739 12.631 1.00 65.44 112 ASP A N 1
ATOM 891 C CA . ASP A 1 112 ? 10.901 -16.785 13.482 1.00 65.44 112 ASP A CA 1
ATOM 892 C C . ASP A 1 112 ? 9.940 -15.831 14.223 1.00 65.44 112 ASP A C 1
ATOM 894 O O . ASP A 1 112 ? 10.209 -15.404 15.351 1.00 65.44 112 ASP A O 1
ATOM 898 N N . LEU A 1 113 ? 8.759 -15.586 13.641 1.00 66.62 113 LEU A N 1
ATOM 899 C CA . LEU A 1 113 ? 7.652 -14.877 14.287 1.00 66.62 113 LEU A CA 1
ATOM 900 C C . LEU A 1 113 ? 7.078 -15.655 15.487 1.00 66.62 113 LEU A C 1
ATOM 902 O O . LEU A 1 113 ? 6.840 -15.067 16.543 1.00 66.62 113 LEU A O 1
ATOM 906 N N . LEU A 1 114 ? 6.878 -16.970 15.336 1.00 66.94 114 LEU A N 1
ATOM 907 C CA . LEU A 1 114 ? 6.301 -17.846 16.366 1.00 66.94 114 LEU A CA 1
ATOM 908 C C . LEU A 1 114 ? 7.306 -18.237 17.460 1.00 66.94 114 LEU A C 1
ATOM 910 O O . LEU A 1 114 ? 6.929 -18.386 18.622 1.00 66.94 114 LEU A O 1
ATOM 914 N N . VAL A 1 115 ? 8.589 -18.373 17.119 1.00 68.12 115 VAL A N 1
ATOM 915 C CA . VAL A 1 115 ? 9.644 -18.778 18.063 1.00 68.12 115 VAL A CA 1
ATOM 916 C C . VAL A 1 115 ? 10.059 -17.627 18.983 1.00 68.12 115 VAL A C 1
ATOM 918 O O . VAL A 1 115 ? 10.342 -17.836 20.169 1.00 68.12 115 VAL A O 1
ATOM 921 N N . ARG A 1 116 ? 10.069 -16.381 18.491 1.00 73.19 116 ARG A N 1
ATOM 922 C CA . ARG A 1 116 ? 10.463 -15.222 19.303 1.00 73.19 116 ARG A CA 1
ATOM 923 C C . ARG A 1 116 ? 9.281 -14.655 20.086 1.00 73.19 116 ARG A C 1
ATOM 925 O O . ARG A 1 116 ? 8.556 -13.788 19.606 1.00 73.19 116 ARG A O 1
ATOM 932 N N . LYS A 1 117 ? 9.190 -15.022 21.370 1.00 73.81 117 LYS A N 1
ATOM 933 C CA . LYS A 1 117 ? 8.164 -14.530 22.320 1.00 73.81 117 LYS A CA 1
ATOM 934 C C . LYS A 1 117 ? 7.944 -13.008 22.280 1.00 73.81 117 LYS A C 1
ATOM 936 O O . LYS A 1 117 ? 6.810 -12.558 22.356 1.00 73.81 117 LYS A O 1
ATOM 941 N N . LYS A 1 118 ? 9.007 -12.207 22.115 1.00 73.12 118 LYS A N 1
ATOM 942 C CA . LYS A 1 118 ? 8.908 -10.736 22.024 1.00 73.12 118 LYS A CA 1
ATOM 943 C C . LYS A 1 118 ? 8.135 -10.258 20.785 1.00 73.12 118 LYS A C 1
ATOM 945 O O 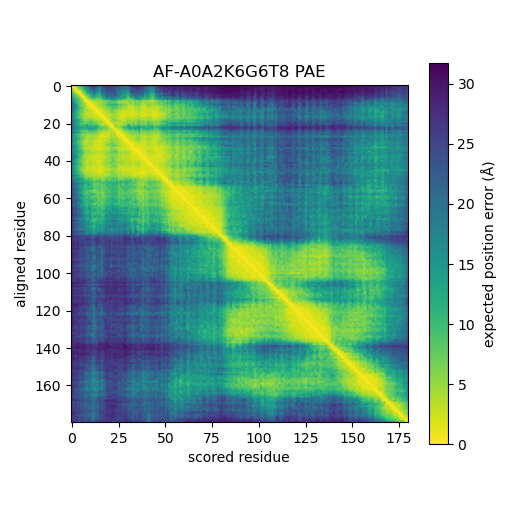. LYS A 1 118 ? 7.368 -9.311 20.901 1.00 73.12 118 LYS A O 1
ATOM 950 N N . ARG A 1 119 ? 8.309 -10.916 19.630 1.00 71.56 119 ARG A N 1
ATOM 951 C CA . ARG A 1 119 ? 7.623 -10.574 18.367 1.00 71.56 119 ARG A CA 1
ATOM 952 C C . ARG A 1 119 ? 6.135 -10.909 18.457 1.00 71.56 119 ARG A C 1
ATOM 954 O O . ARG A 1 119 ? 5.296 -10.087 18.108 1.00 71.56 119 ARG A O 1
ATOM 961 N N . LEU A 1 120 ? 5.823 -12.066 19.038 1.00 75.62 120 LEU A N 1
ATOM 962 C CA . LEU A 1 120 ? 4.454 -12.520 19.282 1.00 75.62 120 LEU A CA 1
ATOM 963 C C . LEU A 1 120 ? 3.704 -11.589 20.251 1.00 75.62 120 LEU A C 1
ATOM 965 O O . LEU A 1 120 ? 2.556 -11.245 19.992 1.00 75.62 120 LEU A O 1
ATOM 969 N N . ILE A 1 121 ? 4.361 -11.105 21.313 1.00 78.88 121 ILE A N 1
ATOM 970 C CA . ILE A 1 121 ? 3.767 -10.135 22.253 1.00 78.88 121 ILE A CA 1
ATOM 971 C C . ILE A 1 121 ? 3.406 -8.818 21.552 1.00 78.88 121 ILE A C 1
ATOM 973 O O . ILE A 1 121 ? 2.319 -8.295 21.783 1.00 78.88 121 ILE A O 1
ATOM 977 N N . VAL A 1 122 ? 4.287 -8.293 20.694 1.00 77.69 122 VAL A N 1
ATOM 978 C CA . VAL A 1 122 ? 4.038 -7.043 19.949 1.00 77.69 122 VAL A CA 1
ATOM 979 C C . VAL A 1 122 ? 2.892 -7.208 18.948 1.00 77.69 122 VAL A C 1
ATOM 981 O O . VAL A 1 122 ? 2.067 -6.310 18.802 1.00 77.69 122 VAL A O 1
ATOM 984 N N . LEU A 1 123 ? 2.804 -8.361 18.285 1.00 75.62 123 LEU A N 1
ATOM 985 C CA . LEU A 1 123 ? 1.709 -8.670 17.365 1.00 75.62 123 LEU A CA 1
ATOM 986 C C . LEU A 1 123 ? 0.375 -8.811 18.094 1.00 75.62 123 LEU A C 1
ATOM 988 O O . LEU A 1 123 ? -0.619 -8.211 17.695 1.00 75.62 123 LEU A O 1
ATOM 992 N N . PHE A 1 124 ? 0.367 -9.559 19.195 1.00 80.38 124 PHE A N 1
ATOM 993 C CA . PHE A 1 124 ? -0.832 -9.776 19.991 1.00 80.38 124 PHE A CA 1
ATOM 994 C C . PHE A 1 124 ? -1.332 -8.473 20.627 1.00 80.38 124 PHE A C 1
ATOM 996 O O . PHE A 1 124 ? -2.535 -8.222 20.641 1.00 80.38 124 PHE A O 1
ATOM 1003 N N . SER A 1 125 ? -0.429 -7.600 21.090 1.00 77.00 125 SER A N 1
ATOM 1004 C CA . SER A 1 125 ? -0.813 -6.290 21.624 1.00 77.00 125 SER A CA 1
ATOM 1005 C C . SER A 1 125 ? -1.438 -5.390 20.557 1.00 77.00 125 SER A C 1
ATOM 1007 O O . SER A 1 125 ? -2.456 -4.754 20.827 1.00 77.00 125 SER A O 1
ATOM 1009 N N . HIS A 1 126 ? -0.901 -5.389 19.333 1.00 73.19 126 HIS A N 1
ATOM 1010 C CA . HIS A 1 126 ? -1.493 -4.658 18.211 1.00 73.19 126 HIS A CA 1
ATOM 1011 C C . HIS A 1 126 ? -2.841 -5.243 17.794 1.00 73.19 126 HIS A C 1
ATOM 1013 O O . HIS A 1 126 ? -3.762 -4.486 17.512 1.00 73.19 126 HIS A O 1
ATOM 1019 N N . TRP A 1 127 ? -3.002 -6.568 17.800 1.00 77.31 127 TRP A N 1
ATOM 1020 C CA . TRP A 1 127 ? -4.285 -7.209 17.500 1.00 77.31 127 TRP A CA 1
ATOM 1021 C C . TRP A 1 127 ? -5.367 -6.850 18.515 1.00 77.31 127 TRP A C 1
ATOM 1023 O O . TRP A 1 127 ? -6.488 -6.540 18.120 1.00 77.31 127 TRP A O 1
ATOM 1033 N N . LEU A 1 128 ? -5.033 -6.821 19.807 1.00 78.12 128 LEU A N 1
ATOM 1034 C CA . LEU A 1 128 ? -5.959 -6.381 20.850 1.00 78.12 128 LEU A CA 1
ATOM 1035 C C . LEU A 1 128 ? -6.303 -4.893 20.726 1.00 78.12 128 LEU A C 1
ATOM 1037 O O . LEU A 1 128 ? -7.465 -4.522 20.875 1.00 78.12 128 LEU A O 1
ATOM 1041 N N . LEU A 1 129 ? -5.317 -4.048 20.417 1.00 72.81 129 LEU A N 1
ATOM 1042 C CA . LEU A 1 129 ? -5.527 -2.614 20.215 1.00 72.81 129 LEU A CA 1
ATOM 1043 C C . LEU A 1 129 ? -6.392 -2.339 18.974 1.00 72.81 129 LEU A C 1
ATOM 1045 O O . LEU A 1 129 ? -7.287 -1.495 19.014 1.00 72.81 129 LEU A O 1
ATOM 1049 N N . HIS A 1 130 ? -6.183 -3.105 17.901 1.00 72.56 130 HIS A N 1
ATOM 1050 C CA . HIS A 1 130 ? -7.013 -3.082 16.702 1.00 72.56 130 HIS A CA 1
ATOM 1051 C C . HIS A 1 130 ? -8.441 -3.542 16.971 1.00 72.56 130 HIS A C 1
ATOM 1053 O O . HIS A 1 130 ? -9.384 -2.860 16.577 1.00 72.56 130 HIS A O 1
ATOM 1059 N N . ALA A 1 131 ? -8.608 -4.660 17.676 1.00 73.62 131 ALA A N 1
ATOM 1060 C CA . ALA A 1 131 ? -9.921 -5.151 18.065 1.00 73.62 131 ALA A CA 1
ATOM 1061 C C . ALA A 1 131 ? -10.656 -4.126 18.939 1.00 73.62 131 ALA A C 1
ATOM 1063 O O . ALA A 1 131 ? -11.823 -3.842 18.692 1.00 73.62 131 ALA A O 1
ATOM 1064 N N . TYR A 1 132 ? -9.967 -3.497 19.895 1.00 76.94 132 TYR A N 1
ATOM 1065 C CA . TYR A 1 132 ? -10.523 -2.418 20.712 1.00 76.94 132 TYR A CA 1
ATOM 1066 C C . TYR A 1 132 ? -10.948 -1.204 19.870 1.00 76.94 132 TYR A C 1
ATOM 1068 O O . TYR A 1 132 ? -12.041 -0.671 20.068 1.00 76.94 132 TYR A O 1
ATOM 1076 N N . GLY A 1 133 ? -10.126 -0.781 18.905 1.00 71.94 133 GLY A N 1
ATOM 1077 C CA . GLY A 1 133 ? -10.449 0.312 17.983 1.00 71.94 133 GLY A CA 1
ATOM 1078 C C . GLY A 1 133 ? -11.670 0.019 17.104 1.00 71.94 133 GLY A C 1
ATOM 1079 O O . GLY A 1 133 ? -12.509 0.891 16.914 1.00 71.94 133 GLY A O 1
ATOM 1080 N N . ILE A 1 134 ? -11.817 -1.219 16.626 1.00 71.50 134 ILE A N 1
ATOM 1081 C CA . ILE A 1 134 ? -12.989 -1.650 15.849 1.00 71.50 134 ILE A CA 1
ATOM 1082 C C . ILE A 1 134 ? -14.227 -1.704 16.749 1.00 71.50 134 ILE A C 1
ATOM 1084 O O . ILE A 1 134 ? -15.224 -1.064 16.444 1.00 71.50 134 ILE A O 1
ATOM 1088 N N . ILE A 1 135 ? -14.145 -2.367 17.906 1.00 72.94 135 ILE A N 1
ATOM 1089 C CA . ILE A 1 135 ? -15.262 -2.505 18.859 1.00 72.94 135 ILE A CA 1
ATOM 1090 C C . ILE A 1 135 ? -15.757 -1.144 19.366 1.00 72.94 135 ILE A C 1
ATOM 1092 O O . ILE A 1 135 ? -16.942 -0.974 19.623 1.00 72.94 135 ILE A O 1
ATOM 1096 N N . SER A 1 136 ? -14.871 -0.160 19.508 1.00 70.69 136 SER A N 1
ATOM 1097 C CA . SER A 1 136 ? -15.246 1.194 19.939 1.00 70.69 136 SER A CA 1
ATOM 1098 C C . SER A 1 136 ? -15.881 2.050 18.833 1.00 70.69 136 SER A C 1
ATOM 1100 O O . SER A 1 136 ? -16.536 3.045 19.147 1.00 70.69 136 SER A O 1
ATOM 1102 N N . ILE A 1 137 ? -15.727 1.668 17.561 1.00 68.44 137 ILE A N 1
ATOM 1103 C CA . ILE A 1 137 ? -16.431 2.263 16.410 1.00 68.44 137 ILE A CA 1
ATOM 1104 C C . ILE A 1 137 ? -17.750 1.518 16.148 1.00 68.44 137 ILE A C 1
ATOM 1106 O O . ILE A 1 137 ? -18.771 2.139 15.841 1.00 68.44 137 ILE A O 1
ATOM 1110 N N . SER A 1 138 ? -17.742 0.197 16.313 1.00 66.38 138 SER A N 1
ATOM 1111 C CA . SER A 1 138 ? -18.887 -0.691 16.147 1.00 66.38 138 SER A CA 1
ATOM 1112 C C . SER A 1 138 ? -19.929 -0.488 17.242 1.00 66.38 138 SER A C 1
ATOM 1114 O O . SER A 1 138 ? -19.661 -0.587 18.437 1.00 66.38 138 SER A O 1
ATOM 1116 N N . ARG A 1 139 ? -21.179 -0.238 16.845 1.00 65.44 139 ARG A N 1
ATOM 1117 C CA . ARG A 1 139 ? -22.307 -0.255 17.785 1.00 65.44 139 ARG A CA 1
ATOM 1118 C C . ARG A 1 139 ? -22.594 -1.722 18.127 1.00 65.44 139 ARG A C 1
ATOM 1120 O O . ARG A 1 139 ? -22.742 -2.521 17.208 1.00 65.44 139 ARG A O 1
ATOM 1127 N N . VAL A 1 140 ? -22.686 -2.069 19.415 1.00 57.75 140 VAL A N 1
ATOM 1128 C CA . VAL A 1 140 ? -22.833 -3.459 19.916 1.00 57.75 140 VAL A CA 1
ATOM 1129 C C . VAL A 1 140 ? -23.950 -4.244 19.205 1.00 57.75 140 VAL A C 1
ATOM 1131 O O . VAL A 1 140 ? -23.804 -5.439 18.972 1.00 57.75 140 VAL A O 1
ATOM 1134 N N . ASP A 1 141 ? -25.004 -3.562 18.749 1.00 59.59 141 ASP A N 1
ATOM 1135 C CA . ASP A 1 141 ? -26.138 -4.157 18.025 1.00 59.59 141 ASP A CA 1
ATOM 1136 C C . ASP A 1 141 ? -25.814 -4.649 16.594 1.00 59.59 141 ASP A C 1
ATOM 1138 O O . ASP A 1 141 ? -26.624 -5.346 15.989 1.00 59.59 141 ASP A O 1
ATOM 1142 N N . LYS A 1 142 ? -24.656 -4.283 16.022 1.00 62.78 142 LYS A N 1
ATOM 1143 C CA . LYS A 1 142 ? -24.218 -4.655 14.659 1.00 62.78 142 LYS A CA 1
ATOM 1144 C C . LYS A 1 142 ? -22.926 -5.478 14.623 1.00 62.78 142 LYS A C 1
ATOM 1146 O O . LYS A 1 142 ? -22.348 -5.659 13.555 1.00 62.78 142 LYS A O 1
ATOM 1151 N N . LEU A 1 143 ? -22.499 -6.020 15.764 1.00 63.78 143 LEU A N 1
ATOM 1152 C CA . LEU A 1 143 ? -21.223 -6.727 15.911 1.00 63.78 143 LEU A CA 1
ATOM 1153 C C . LEU A 1 143 ? -21.028 -7.883 14.907 1.00 63.78 143 LEU A C 1
ATOM 1155 O O . LEU A 1 143 ? -19.906 -8.112 14.464 1.00 63.78 143 LEU A O 1
ATOM 1159 N N . GLU A 1 144 ? -22.099 -8.565 14.485 1.00 62.69 144 GLU A N 1
ATOM 1160 C CA . GLU A 1 144 ? -22.011 -9.620 13.460 1.00 62.69 144 GLU A CA 1
ATOM 1161 C C . GLU A 1 144 ? -21.617 -9.095 12.068 1.00 62.69 144 GLU A C 1
ATOM 1163 O O . GLU A 1 144 ? -20.955 -9.805 11.313 1.00 62.69 144 GLU A O 1
ATOM 1168 N N . GLN A 1 145 ? -21.967 -7.849 11.729 1.00 64.38 145 GLN A N 1
ATOM 1169 C CA . GLN A 1 145 ? -21.582 -7.216 10.459 1.00 64.38 145 GLN A CA 1
ATOM 1170 C C . GLN A 1 145 ? -20.135 -6.702 10.480 1.00 64.38 145 GLN A C 1
ATOM 1172 O O . GLN A 1 145 ? -19.496 -6.649 9.430 1.00 64.38 145 GLN A O 1
ATOM 1177 N N . ASP A 1 146 ? -19.604 -6.387 11.665 1.00 61.06 146 ASP A N 1
ATOM 1178 C CA . ASP A 1 146 ? -18.244 -5.861 11.854 1.00 61.06 146 ASP A CA 1
ATOM 1179 C C . ASP A 1 146 ? -17.208 -6.964 12.163 1.00 61.06 146 ASP A C 1
ATOM 1181 O O . ASP A 1 146 ? -15.997 -6.741 12.108 1.00 61.06 146 ASP A O 1
ATOM 1185 N N . LEU A 1 147 ? -17.671 -8.192 12.414 1.00 65.88 147 LEU A N 1
ATOM 1186 C CA . LEU A 1 147 ? -16.855 -9.395 12.581 1.00 65.88 147 LEU A CA 1
ATOM 1187 C C . LEU A 1 147 ? -15.885 -9.680 11.408 1.00 65.88 147 LEU A C 1
ATOM 1189 O O . LEU A 1 147 ? -14.719 -9.985 11.676 1.00 65.88 147 LEU A O 1
ATOM 1193 N N . PRO A 1 148 ? -16.270 -9.541 10.119 1.00 65.56 148 PRO A N 1
ATOM 1194 C CA . PRO A 1 148 ? -15.318 -9.645 9.007 1.00 65.56 148 PRO A CA 1
ATOM 1195 C C . PRO A 1 148 ? -14.246 -8.542 9.014 1.00 65.56 148 PRO A C 1
ATOM 1197 O O . PRO A 1 148 ? -13.130 -8.782 8.558 1.00 65.56 148 PRO A O 1
ATOM 1200 N N . LEU A 1 149 ? -14.531 -7.363 9.579 1.00 62.62 149 LEU A N 1
ATOM 1201 C CA . LEU A 1 149 ? -13.544 -6.292 9.759 1.00 62.62 149 LEU A CA 1
ATOM 1202 C C . LEU A 1 149 ? -12.477 -6.681 10.797 1.00 62.62 149 LEU A C 1
ATOM 1204 O O . LEU A 1 149 ? -11.303 -6.342 10.653 1.00 62.62 149 LEU A O 1
ATOM 1208 N N . LEU A 1 150 ? -12.871 -7.457 11.810 1.00 64.06 150 LEU A N 1
ATOM 1209 C CA . LEU A 1 150 ? -11.963 -8.043 12.798 1.00 64.06 150 LEU A CA 1
ATOM 1210 C C . LEU A 1 150 ? -11.047 -9.112 12.172 1.00 64.06 150 LEU A C 1
ATOM 1212 O O . LEU A 1 150 ? -9.884 -9.237 12.548 1.00 64.06 150 LEU A O 1
ATOM 1216 N N . ALA A 1 151 ? -11.545 -9.853 11.179 1.00 65.00 151 ALA A N 1
ATOM 1217 C CA . ALA A 1 151 ? -10.764 -10.844 10.434 1.00 65.00 151 ALA A CA 1
ATOM 1218 C C . ALA A 1 151 ? -9.725 -10.218 9.479 1.00 65.00 151 ALA A C 1
ATOM 1220 O O . ALA A 1 151 ? -8.802 -10.910 9.049 1.00 65.00 151 ALA A O 1
ATOM 1221 N N . LEU A 1 152 ? -9.833 -8.914 9.188 1.00 63.00 152 LEU A N 1
ATOM 1222 C CA . LEU A 1 152 ? -8.848 -8.138 8.418 1.00 63.00 152 LEU A CA 1
ATOM 1223 C C . LEU A 1 152 ? -7.658 -7.646 9.267 1.00 63.00 152 LEU A C 1
ATOM 1225 O O . LEU A 1 152 ? -6.658 -7.176 8.728 1.00 63.00 152 LEU A O 1
ATOM 1229 N N . VAL A 1 153 ? -7.719 -7.779 10.594 1.00 69.12 153 VAL A N 1
ATOM 1230 C CA . VAL A 1 153 ? -6.640 -7.391 11.523 1.00 69.12 153 VAL A CA 1
ATOM 1231 C C . VAL A 1 153 ? -5.307 -8.126 11.279 1.00 69.12 153 VAL A C 1
ATOM 1233 O O . VAL A 1 153 ? -4.264 -7.470 11.310 1.00 69.12 153 VAL A O 1
ATOM 1236 N N . PRO A 1 154 ? -5.261 -9.446 11.005 1.00 69.06 154 PRO A N 1
ATOM 1237 C CA . PRO A 1 154 ? -4.011 -10.122 10.658 1.00 69.06 154 PRO A CA 1
ATOM 1238 C C . PRO A 1 154 ? -3.532 -9.817 9.232 1.00 69.06 154 PRO A C 1
ATOM 1240 O O . PRO A 1 154 ? -2.382 -10.123 8.909 1.00 69.06 154 PRO A O 1
ATOM 1243 N N . THR A 1 155 ? -4.378 -9.230 8.378 1.00 68.19 155 THR A N 1
ATOM 1244 C CA . THR A 1 155 ? -4.091 -9.053 6.951 1.00 68.19 155 THR A CA 1
ATOM 1245 C C . THR A 1 155 ? -2.783 -8.309 6.701 1.00 68.19 155 THR A C 1
ATOM 1247 O O . THR A 1 155 ? -1.996 -8.859 5.945 1.00 68.19 155 THR A O 1
ATOM 1250 N N . PRO A 1 156 ? -2.449 -7.170 7.344 1.00 65.50 156 PRO A N 1
ATOM 1251 C CA . PRO A 1 156 ? -1.175 -6.479 7.116 1.00 65.50 156 PRO A CA 1
ATOM 1252 C C . PRO A 1 156 ? 0.065 -7.316 7.467 1.00 65.50 156 PRO A C 1
ATOM 1254 O O . PRO A 1 156 ? 1.087 -7.208 6.797 1.00 65.50 156 PRO A O 1
ATOM 1257 N N . ALA A 1 157 ? -0.020 -8.169 8.494 1.00 68.88 157 ALA A N 1
ATOM 1258 C CA . ALA A 1 157 ? 1.089 -9.025 8.918 1.00 68.88 157 ALA A CA 1
ATOM 1259 C C . ALA A 1 157 ? 1.270 -10.232 7.990 1.00 68.88 157 ALA A C 1
ATOM 1261 O O . ALA A 1 157 ? 2.387 -10.539 7.579 1.00 68.88 157 ALA A O 1
ATOM 1262 N N . LEU A 1 158 ? 0.167 -10.885 7.611 1.00 70.12 158 LEU A N 1
ATOM 1263 C CA . LEU A 1 158 ? 0.175 -11.940 6.593 1.00 70.12 158 LEU A CA 1
ATOM 1264 C C . LEU A 1 158 ? 0.687 -11.389 5.267 1.00 70.12 158 LEU A C 1
ATOM 1266 O O . LEU A 1 158 ? 1.519 -11.997 4.606 1.00 70.12 158 LEU A O 1
ATOM 1270 N N . PHE A 1 159 ? 0.217 -10.201 4.920 1.00 72.38 159 PHE A N 1
ATOM 1271 C CA . PHE A 1 159 ? 0.588 -9.484 3.727 1.00 72.38 159 PHE A CA 1
ATOM 1272 C C . PHE A 1 159 ? 2.093 -9.161 3.684 1.00 72.38 159 PHE A C 1
ATOM 1274 O O . PHE A 1 159 ? 2.758 -9.482 2.697 1.00 72.38 159 PHE A O 1
ATOM 1281 N N . TYR A 1 160 ? 2.656 -8.621 4.771 1.00 68.88 160 TYR A N 1
ATOM 1282 C CA . TYR A 1 160 ? 4.101 -8.422 4.907 1.00 68.88 160 TYR A CA 1
ATOM 1283 C C . TYR A 1 160 ? 4.864 -9.747 4.791 1.00 68.88 160 TYR A C 1
ATOM 1285 O O . TYR A 1 160 ? 5.839 -9.826 4.062 1.00 68.88 160 TYR A O 1
ATOM 1293 N N . LEU A 1 161 ? 4.401 -10.820 5.435 1.00 69.00 161 LEU A N 1
ATOM 1294 C CA . LEU A 1 161 ? 5.065 -12.1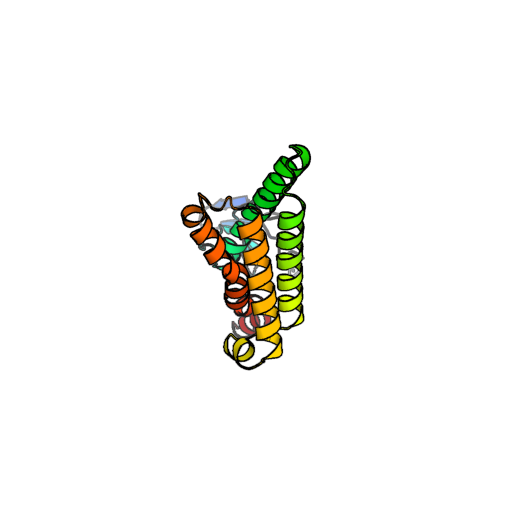24 5.379 1.00 69.00 161 LEU A CA 1
ATOM 1295 C C . LEU A 1 161 ? 5.089 -12.718 3.959 1.00 69.00 161 LEU A C 1
ATOM 1297 O O . LEU A 1 161 ? 6.105 -13.259 3.527 1.00 69.00 161 LEU A O 1
ATOM 1301 N N . PHE A 1 162 ? 3.981 -12.607 3.222 1.00 67.75 162 PHE A N 1
ATOM 1302 C CA . PHE A 1 162 ? 3.918 -13.057 1.832 1.00 67.75 162 PHE A CA 1
ATOM 1303 C C . PHE A 1 162 ? 4.830 -12.238 0.919 1.00 67.75 162 PHE A C 1
ATOM 1305 O O . PHE A 1 162 ? 5.330 -12.776 -0.064 1.00 67.75 162 PHE A O 1
ATOM 1312 N N . THR A 1 163 ? 5.051 -10.962 1.237 1.00 66.62 163 THR A N 1
ATOM 1313 C CA . THR A 1 163 ? 5.806 -10.033 0.387 1.00 66.62 163 THR A CA 1
ATOM 1314 C C . THR A 1 163 ? 7.266 -9.873 0.755 1.00 66.62 163 THR A C 1
ATOM 1316 O O . THR A 1 163 ? 8.054 -9.621 -0.149 1.00 66.62 163 THR A O 1
ATOM 1319 N N . ALA A 1 164 ? 7.649 -1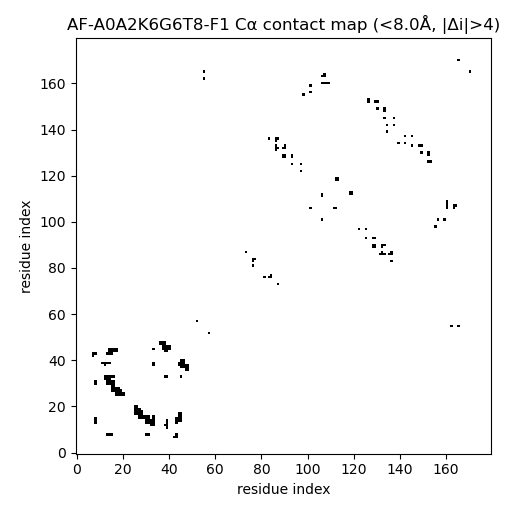0.101 2.013 1.00 65.25 164 ALA A N 1
ATOM 1320 C CA . ALA A 1 164 ? 9.024 -9.997 2.501 1.00 65.25 164 ALA A CA 1
ATOM 1321 C C . ALA A 1 164 ? 9.988 -10.822 1.637 1.00 65.25 164 ALA A C 1
ATOM 1323 O O . ALA A 1 164 ? 11.040 -10.331 1.236 1.00 65.25 164 ALA A O 1
ATOM 1324 N N . LYS A 1 165 ? 9.550 -12.024 1.239 1.00 60.91 165 LYS A N 1
ATOM 1325 C CA . LYS A 1 165 ? 10.284 -12.929 0.343 1.00 60.91 165 LYS A CA 1
ATOM 1326 C C . LYS A 1 165 ? 10.562 -12.342 -1.051 1.00 60.91 165 LYS A C 1
ATOM 1328 O O . LYS A 1 165 ? 11.513 -12.760 -1.702 1.00 60.91 165 LYS A O 1
ATOM 1333 N N . PHE A 1 166 ? 9.726 -11.419 -1.523 1.00 58.97 166 PHE A N 1
ATOM 1334 C CA . PHE A 1 166 ? 9.841 -10.784 -2.841 1.00 58.97 166 PHE A CA 1
ATOM 1335 C C . PHE A 1 166 ? 10.479 -9.390 -2.783 1.00 58.97 166 PHE A C 1
ATOM 1337 O O . PHE A 1 166 ? 10.984 -8.911 -3.791 1.00 58.97 166 PHE A O 1
ATOM 1344 N N . THR A 1 167 ? 10.480 -8.735 -1.621 1.00 61.19 167 THR A N 1
ATOM 1345 C CA . THR A 1 167 ? 11.081 -7.405 -1.436 1.00 61.19 167 THR A CA 1
ATOM 1346 C C . THR A 1 167 ? 12.573 -7.425 -1.109 1.00 61.19 167 THR A C 1
ATOM 1348 O O . THR A 1 167 ? 13.158 -6.353 -0.995 1.00 61.19 167 THR A O 1
ATOM 1351 N N . GLU A 1 168 ? 13.208 -8.592 -0.961 1.00 56.81 168 GLU A N 1
ATOM 1352 C CA . GLU A 1 168 ? 14.656 -8.694 -0.738 1.00 56.81 168 GLU A CA 1
ATOM 1353 C C . GLU A 1 168 ? 15.453 -8.303 -2.000 1.00 56.81 168 GLU A C 1
ATOM 1355 O O . GLU A 1 168 ? 15.487 -9.053 -2.981 1.00 56.81 168 GLU A O 1
ATOM 1360 N N . PRO A 1 169 ? 16.161 -7.156 -1.999 1.00 52.22 169 PRO A N 1
ATOM 1361 C CA . PRO A 1 169 ? 16.904 -6.692 -3.172 1.00 52.22 169 PRO A CA 1
ATOM 1362 C C . PRO A 1 169 ? 18.101 -7.597 -3.521 1.00 52.22 169 PRO A C 1
ATOM 1364 O O . PRO A 1 169 ? 18.543 -7.627 -4.669 1.00 52.22 169 PRO A O 1
ATOM 1367 N N . SER A 1 170 ? 18.608 -8.376 -2.560 1.00 54.00 170 SER A N 1
ATOM 1368 C CA . SER A 1 170 ? 19.675 -9.372 -2.741 1.00 54.00 170 SER A CA 1
ATOM 1369 C C . SER A 1 170 ? 19.262 -10.525 -3.667 1.00 54.00 170 SER A C 1
ATOM 1371 O O . SER A 1 170 ? 20.092 -11.047 -4.419 1.00 54.00 170 SER A O 1
ATOM 1373 N N . ARG A 1 171 ? 17.975 -10.893 -3.680 1.00 53.50 171 ARG A N 1
ATOM 1374 C CA . ARG A 1 171 ? 17.432 -11.897 -4.605 1.00 53.50 171 ARG A CA 1
ATOM 1375 C C . ARG A 1 171 ? 17.347 -11.386 -6.035 1.00 53.50 171 ARG A C 1
ATOM 1377 O O . ARG A 1 171 ? 17.819 -12.055 -6.943 1.00 53.50 171 ARG A O 1
ATOM 1384 N N . ILE A 1 172 ? 16.880 -10.154 -6.223 1.00 55.66 172 ILE A N 1
ATOM 1385 C CA . ILE A 1 172 ? 16.793 -9.516 -7.546 1.00 55.66 172 ILE A CA 1
ATOM 1386 C C . ILE A 1 172 ? 18.184 -9.420 -8.201 1.00 55.66 172 ILE A C 1
ATOM 1388 O O . ILE A 1 172 ? 18.337 -9.675 -9.395 1.00 55.66 172 ILE A O 1
ATOM 1392 N N . LEU A 1 173 ? 19.221 -9.121 -7.411 1.00 56.97 173 LEU A N 1
ATOM 1393 C CA . LEU A 1 173 ? 20.606 -9.075 -7.894 1.00 56.97 173 LEU A CA 1
ATOM 1394 C C . LEU A 1 173 ? 21.192 -10.463 -8.207 1.00 56.97 173 LEU A C 1
ATOM 1396 O O . LEU A 1 173 ? 21.994 -10.581 -9.129 1.00 56.97 173 LEU A O 1
ATOM 1400 N N . SER A 1 174 ? 20.804 -11.512 -7.475 1.00 52.66 174 SER A N 1
ATOM 1401 C CA . SER A 1 174 ? 21.311 -12.881 -7.681 1.00 52.66 174 SER A CA 1
ATOM 1402 C C . SER A 1 174 ? 20.561 -13.658 -8.770 1.00 52.66 174 SER A C 1
ATOM 1404 O O . SER A 1 174 ? 21.189 -14.403 -9.520 1.00 52.66 174 SER A O 1
ATOM 1406 N N . GLU A 1 175 ? 19.255 -13.443 -8.934 1.00 55.62 175 GLU A N 1
ATOM 1407 C CA . GLU A 1 175 ? 18.466 -13.962 -10.063 1.00 55.62 175 GLU A CA 1
ATOM 1408 C C . GLU A 1 175 ? 18.844 -13.257 -11.377 1.00 55.62 175 GLU A C 1
ATOM 1410 O O . GLU A 1 175 ? 18.934 -13.912 -12.413 1.00 55.62 175 GLU A O 1
ATOM 1415 N N . GLY A 1 176 ? 19.192 -11.963 -11.336 1.00 54.19 176 GLY A N 1
ATOM 1416 C CA . GLY A 1 176 ? 19.788 -11.260 -12.479 1.00 54.19 176 GLY A CA 1
ATOM 1417 C C . GLY A 1 176 ? 21.220 -11.705 -12.818 1.00 54.19 176 GLY A C 1
ATOM 1418 O O . GLY A 1 176 ? 21.626 -11.615 -13.974 1.00 54.19 176 GLY A O 1
ATOM 1419 N N . ALA A 1 177 ? 21.979 -12.209 -11.838 1.00 49.88 177 ALA A N 1
ATOM 1420 C CA . ALA A 1 177 ? 23.350 -12.690 -12.036 1.00 49.88 177 ALA A CA 1
ATOM 1421 C C . ALA A 1 177 ? 23.429 -14.148 -12.529 1.00 49.88 177 ALA A C 1
ATOM 1423 O O . ALA A 1 177 ? 24.350 -14.481 -13.264 1.00 49.88 177 ALA A O 1
ATOM 1424 N N . ASN A 1 178 ? 22.468 -15.002 -12.159 1.00 44.94 178 ASN A N 1
ATOM 1425 C CA . ASN A 1 178 ? 22.405 -16.410 -12.584 1.00 44.94 178 ASN A CA 1
ATOM 1426 C C . ASN A 1 178 ? 21.657 -16.626 -13.917 1.00 44.94 178 ASN A C 1
ATOM 1428 O O . ASN A 1 178 ? 21.512 -17.764 -14.359 1.00 44.94 178 ASN A O 1
ATOM 1432 N N . GLY A 1 179 ? 21.160 -15.554 -14.543 1.00 49.59 179 GLY A N 1
ATOM 1433 C CA . GLY A 1 179 ? 20.501 -15.574 -15.855 1.00 49.59 179 GLY A CA 1
ATOM 1434 C C . GLY A 1 179 ? 21.446 -15.458 -17.060 1.00 49.59 179 GLY A C 1
ATOM 1435 O O . GLY A 1 179 ? 20.969 -15.168 -18.157 1.00 49.59 179 GLY A O 1
ATOM 1436 N N . HIS A 1 180 ? 22.755 -15.651 -16.867 1.00 40.19 180 HIS A N 1
ATOM 1437 C CA . HIS A 1 180 ? 23.778 -15.639 -17.916 1.00 40.19 180 HIS A CA 1
ATOM 1438 C C . HIS A 1 180 ? 24.614 -16.919 -17.904 1.00 40.19 180 HIS A C 1
ATOM 1440 O O . HIS A 1 180 ? 25.106 -17.290 -16.815 1.00 40.19 180 HIS A O 1
#

Mean predicted aligned error: 15.31 Å

Foldseek 3Di:
DDDPPPDQQPDQQKAWEFPDDDPPDTDTHDIDGAPPQWGQDPSRYTDGDPDDDDPVRVVVVVCVVVVVVLVVVLVCCVVVPDPLNVLSVLLVVLLVVVVVCCVVVLCQDPVVCVVDPVNVVSLVVSLVSNVVSLVSVDDPVCVVVCVVVSVCSCVVVVVCNVCSNVPPVVVVVVVVVVPD

Radius of gyration: 24.23 Å; Cα contacts (8 Å, |Δi|>4): 136; chains: 1; bounding box: 63×37×66 Å

Secondary structure (DSSP, 8-state):
-----PPPPSSSSEEEEEEEEETTEEEEEEEEEPPTTEEE-TTSBEEE--SPPPHHHHHHHHHHHHHHHHHHHHHHHHHTT-S-HHHHHHHHHHHHHHHHHHHHHT---HHHHHH-HHHHHHHHHHHHHHHHHHHHHS-GGGHHHHHHHHHTTTHHHHHHHHHHHHH-HHHHHHHHHTT-

Solvent-accessible surface area (backbone atoms only — not comparable to full-atom values): 10660 Å² total; per-residue (Å²): 134,86,78,82,76,74,79,73,48,78,60,88,70,26,10,22,42,77,74,46,77,59,93,89,50,73,44,65,49,69,73,35,75,45,59,92,69,36,44,54,48,99,86,24,39,41,39,72,66,83,71,78,80,49,76,67,55,56,45,52,52,49,49,67,52,47,54,57,52,55,50,49,52,48,50,53,44,60,74,66,69,54,95,58,58,65,38,50,51,51,37,51,51,44,52,51,51,50,52,54,48,49,69,73,58,68,61,81,46,74,64,62,43,70,69,36,65,72,55,42,51,55,50,51,53,44,50,52,50,41,48,49,22,48,55,72,71,47,56,80,94,47,48,82,76,49,45,66,62,58,68,50,64,58,43,67,60,54,50,46,54,71,40,46,76,72,67,44,67,70,54,60,55,49,58,64,59,69,73,112

Sequence (180 aa):
MAVDIQPACLGLYCGKTLLFKNGSTEIYGECGVCPRGQRTNAQKYCQPCTESPELYDWLYLGFMAMLPLVLHWFFIEWYSGKKYAFPYIILVLSLVTLAVYMSASEIENCYDLLVRKKRLIVLFSHWLLHAYGIISISRVDKLEQDLPLLALVPTPALFYLFTAKFTEPSRILSEGANGH

Organism: Propithecus coquereli (NCBI:txid379532)

pLDDT: mean 70.92, std 11.16, range [33.66, 90.31]